Protein A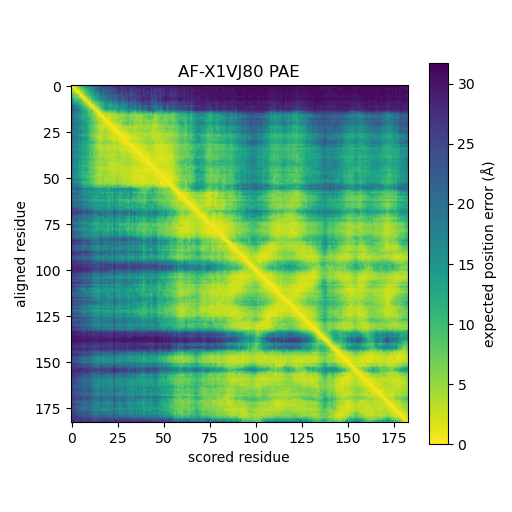F-X1VJ80-F1 (afdb_monomer)

Structure (mmCIF, N/CA/C/O backbone):
data_AF-X1VJ80-F1
#
_entry.id   AF-X1VJ80-F1
#
loop_
_atom_site.group_PDB
_atom_site.id
_atom_site.type_symbol
_atom_site.label_atom_id
_atom_site.label_alt_id
_atom_site.label_comp_id
_atom_site.label_asym_id
_atom_site.label_entity_id
_atom_site.label_seq_id
_atom_site.pdbx_PDB_ins_code
_atom_site.Cartn_x
_atom_site.Cartn_y
_atom_site.Cartn_z
_atom_site.occupancy
_atom_site.B_iso_or_equiv
_atom_site.auth_seq_id
_atom_site.auth_comp_id
_atom_site.auth_asym_id
_atom_site.auth_atom_id
_atom_site.pdbx_PDB_model_num
ATOM 1 N N . TYR A 1 1 ? 56.961 -4.207 -60.878 1.00 45.81 1 TYR A N 1
ATOM 2 C CA . TYR A 1 1 ? 56.890 -4.778 -59.519 1.00 45.81 1 TYR A CA 1
ATOM 3 C C . TYR A 1 1 ? 56.220 -3.745 -58.625 1.00 45.81 1 TYR A C 1
ATOM 5 O O . TYR A 1 1 ? 56.744 -2.657 -58.464 1.00 45.81 1 TYR A O 1
ATOM 13 N N . ALA A 1 2 ? 55.021 -4.015 -58.121 1.00 49.19 2 ALA A N 1
ATOM 14 C CA . ALA A 1 2 ? 54.367 -3.129 -57.158 1.00 49.19 2 ALA A CA 1
ATOM 15 C C . ALA A 1 2 ? 53.496 -3.990 -56.242 1.00 49.19 2 ALA A C 1
ATOM 17 O O . ALA A 1 2 ? 52.303 -4.142 -56.468 1.00 49.19 2 ALA A O 1
ATOM 18 N N . TRP A 1 3 ? 54.127 -4.626 -55.254 1.00 48.81 3 TRP A N 1
ATOM 19 C CA . TRP A 1 3 ? 53.466 -5.503 -54.280 1.00 48.81 3 TRP A CA 1
ATOM 20 C C . TRP A 1 3 ? 53.555 -4.970 -52.840 1.00 48.81 3 TRP A C 1
ATOM 22 O O . TRP A 1 3 ? 53.405 -5.724 -51.890 1.00 48.81 3 TRP A O 1
ATOM 32 N N . PHE A 1 4 ? 53.720 -3.657 -52.654 1.00 54.34 4 PHE A N 1
ATOM 33 C CA . PHE A 1 4 ? 53.767 -3.031 -51.321 1.00 54.34 4 PHE A CA 1
ATOM 34 C C . PHE A 1 4 ? 52.581 -2.104 -51.041 1.00 54.34 4 PHE A C 1
ATOM 36 O O . PHE A 1 4 ? 52.718 -1.135 -50.297 1.00 54.34 4 PHE A O 1
ATOM 43 N N . LEU A 1 5 ? 51.406 -2.366 -51.624 1.00 52.31 5 LEU A N 1
ATOM 44 C CA . LEU A 1 5 ? 50.185 -1.731 -51.128 1.00 52.31 5 LEU A CA 1
ATOM 45 C C . LEU A 1 5 ? 49.897 -2.312 -49.746 1.00 52.31 5 LEU A C 1
ATOM 47 O O . LEU A 1 5 ? 49.326 -3.388 -49.595 1.00 52.31 5 LEU A O 1
ATOM 51 N N . SER A 1 6 ? 50.427 -1.583 -48.767 1.00 47.88 6 SER A N 1
ATOM 52 C CA . SER A 1 6 ? 50.358 -1.786 -47.336 1.00 47.88 6 SER A CA 1
ATOM 53 C C . SER A 1 6 ? 49.052 -2.447 -46.922 1.00 47.88 6 SER A C 1
ATOM 55 O O . SER A 1 6 ? 47.964 -1.889 -47.077 1.00 47.88 6 SER A O 1
ATOM 57 N N . GLN A 1 7 ? 49.180 -3.619 -46.311 1.00 52.22 7 GLN A N 1
ATOM 58 C CA . GLN A 1 7 ? 48.085 -4.294 -45.622 1.00 52.22 7 GLN A CA 1
ATOM 59 C C . GLN A 1 7 ? 47.563 -3.467 -44.424 1.00 52.22 7 GLN A C 1
ATOM 61 O O . GLN A 1 7 ? 46.595 -3.864 -43.789 1.00 52.22 7 GLN A O 1
ATOM 66 N N . ALA A 1 8 ? 48.160 -2.299 -44.138 1.00 55.16 8 ALA A N 1
ATOM 67 C CA . ALA A 1 8 ? 47.673 -1.325 -43.166 1.00 55.16 8 ALA A CA 1
ATOM 68 C C . ALA A 1 8 ? 46.718 -0.261 -43.753 1.00 55.16 8 ALA A C 1
ATOM 70 O O . ALA A 1 8 ? 46.204 0.555 -42.996 1.00 55.16 8 ALA A O 1
ATOM 71 N N . LEU A 1 9 ? 46.471 -0.232 -45.074 1.00 52.53 9 LEU A N 1
ATOM 72 C CA . LEU A 1 9 ? 45.601 0.776 -45.717 1.00 52.53 9 LEU A CA 1
ATOM 73 C C . LEU A 1 9 ? 44.164 0.305 -45.984 1.00 52.53 9 LEU A C 1
ATOM 75 O O . LEU A 1 9 ? 43.322 1.109 -46.378 1.00 52.53 9 LEU A O 1
ATOM 79 N N . ARG A 1 10 ? 43.855 -0.978 -45.772 1.00 60.72 10 ARG A N 1
ATOM 80 C CA . ARG A 1 10 ? 42.478 -1.488 -45.809 1.00 60.72 10 ARG A CA 1
ATOM 81 C C . ARG A 1 10 ? 42.157 -2.014 -44.412 1.00 60.72 10 ARG A C 1
ATOM 83 O O . ARG A 1 10 ? 42.903 -2.876 -43.950 1.00 60.72 10 ARG A O 1
ATOM 90 N N . PRO A 1 11 ? 41.112 -1.514 -43.724 1.00 58.25 11 PRO A N 1
ATOM 91 C CA . PRO A 1 11 ? 40.677 -2.097 -42.458 1.00 58.25 11 PRO A CA 1
ATOM 92 C C . PRO A 1 11 ? 40.497 -3.596 -42.677 1.00 58.25 11 PRO A C 1
ATOM 94 O O . PRO A 1 11 ? 39.774 -3.969 -43.596 1.00 58.25 11 PRO A O 1
ATOM 97 N N . ASN A 1 12 ? 41.195 -4.443 -41.918 1.00 59.81 12 ASN A N 1
ATOM 98 C CA . ASN A 1 12 ? 41.063 -5.889 -42.058 1.00 59.81 12 ASN A CA 1
ATOM 99 C C . ASN A 1 12 ? 39.614 -6.265 -41.696 1.00 59.81 12 ASN A C 1
ATOM 101 O O . ASN A 1 12 ? 39.270 -6.219 -40.512 1.00 59.81 12 ASN A O 1
ATOM 105 N N . PRO A 1 13 ? 38.747 -6.588 -42.673 1.00 58.62 13 PRO A N 1
ATOM 106 C CA . PRO A 1 13 ? 37.299 -6.576 -42.467 1.00 58.62 13 PRO A CA 1
ATOM 107 C C . PRO A 1 13 ? 36.800 -7.737 -41.592 1.00 58.62 13 PRO A C 1
ATOM 109 O O . PRO A 1 13 ? 35.612 -7.815 -41.308 1.00 58.62 13 PRO A O 1
ATOM 112 N N . GLY A 1 14 ? 37.689 -8.646 -41.175 1.00 59.97 14 GLY A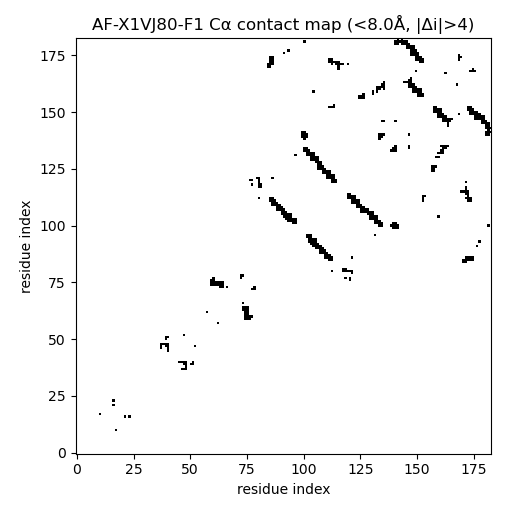 N 1
ATOM 113 C CA . GLY A 1 14 ? 37.335 -9.885 -40.484 1.00 59.97 14 GLY A CA 1
ATOM 114 C C . GLY A 1 14 ? 37.706 -9.981 -39.003 1.00 59.97 14 GLY A C 1
ATOM 115 O O . GLY A 1 14 ? 37.504 -11.051 -38.443 1.00 59.97 14 GLY A O 1
ATOM 116 N N . ILE A 1 15 ? 38.274 -8.945 -38.365 1.00 67.88 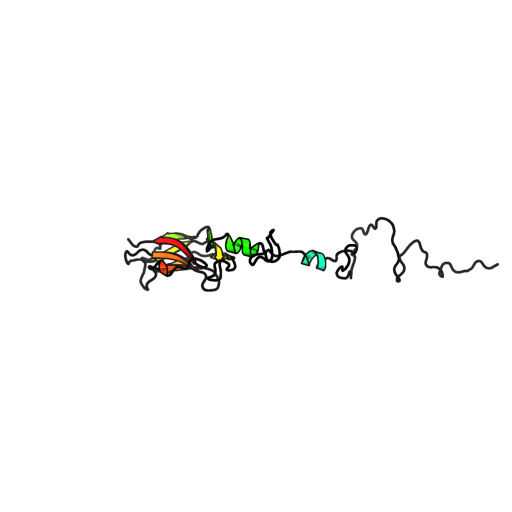15 ILE A N 1
ATOM 117 C CA . ILE A 1 15 ? 38.716 -9.060 -36.952 1.00 67.88 15 ILE A CA 1
ATOM 118 C C . ILE A 1 15 ? 37.992 -8.090 -36.006 1.00 67.88 15 ILE A C 1
ATOM 120 O O . ILE A 1 15 ? 37.756 -8.437 -34.851 1.00 67.88 15 ILE A O 1
ATOM 124 N N . TYR A 1 16 ? 37.584 -6.905 -36.467 1.00 74.19 16 TYR A N 1
ATOM 125 C CA . TYR A 1 16 ? 36.951 -5.899 -35.608 1.00 74.19 16 TYR A CA 1
ATOM 126 C C . TYR A 1 16 ? 35.877 -5.113 -36.361 1.00 74.19 16 TYR A C 1
ATOM 128 O O . TYR A 1 16 ? 35.960 -4.942 -37.578 1.00 74.19 16 TYR A O 1
ATOM 136 N N . LEU A 1 17 ? 34.894 -4.589 -35.627 1.00 79.38 17 LEU A N 1
ATOM 137 C CA . LEU A 1 17 ? 33.906 -3.658 -36.164 1.00 79.38 17 LEU A CA 1
ATOM 138 C C . LEU A 1 17 ? 34.539 -2.259 -36.330 1.00 79.38 17 LEU A C 1
ATOM 140 O O . LEU A 1 17 ? 35.172 -1.781 -35.383 1.00 79.38 17 LEU A O 1
ATOM 144 N N . PRO A 1 18 ? 34.393 -1.579 -37.485 1.00 81.75 18 PRO A N 1
ATOM 145 C CA . PRO A 1 18 ? 34.862 -0.203 -37.646 1.00 81.75 18 PRO A CA 1
ATOM 146 C C . PRO A 1 18 ? 34.206 0.759 -36.643 1.00 81.75 18 PRO A C 1
ATOM 148 O O . PRO A 1 18 ? 33.056 0.570 -36.255 1.00 81.75 18 PRO A O 1
ATOM 151 N N . LEU A 1 19 ? 34.893 1.854 -36.285 1.00 82.69 19 LEU A N 1
ATOM 152 C CA . LEU A 1 19 ? 34.331 2.908 -35.415 1.00 82.69 19 LEU A CA 1
ATOM 153 C C . LEU A 1 19 ? 33.096 3.597 -36.017 1.00 82.69 19 LEU A C 1
ATOM 155 O O . LEU A 1 19 ? 32.273 4.125 -35.281 1.00 82.69 19 LEU A O 1
ATOM 159 N N . GLN A 1 20 ? 32.966 3.578 -37.346 1.00 85.25 20 GLN A N 1
ATOM 160 C CA . GLN A 1 20 ? 31.785 4.068 -38.067 1.00 85.25 20 GLN A CA 1
ATOM 161 C C . GLN A 1 20 ? 30.583 3.108 -37.959 1.00 85.25 20 GLN A C 1
ATOM 163 O O . GLN A 1 20 ? 29.537 3.361 -38.548 1.00 85.25 20 GLN A O 1
ATOM 168 N N . GLY A 1 21 ? 30.727 2.003 -37.222 1.00 82.31 21 GLY A N 1
ATOM 169 C CA . GLY A 1 21 ? 29.735 0.943 -37.133 1.00 82.31 21 GLY A CA 1
ATOM 170 C C . GLY A 1 21 ? 29.800 -0.036 -38.307 1.00 82.31 21 GLY A C 1
ATOM 171 O O . GLY A 1 21 ? 30.682 0.018 -39.166 1.00 82.31 21 GLY A O 1
ATOM 172 N N . GLY A 1 22 ? 28.861 -0.978 -38.304 1.00 83.06 22 GLY A N 1
ATOM 173 C CA . GLY A 1 22 ? 28.708 -2.022 -39.313 1.00 83.06 22 GLY A CA 1
ATOM 174 C C . GLY A 1 22 ? 27.761 -3.119 -38.823 1.00 83.06 22 GLY A C 1
ATOM 175 O O . GLY A 1 22 ? 27.306 -3.096 -37.680 1.00 83.06 22 GLY A O 1
ATOM 176 N N . THR A 1 23 ? 27.471 -4.096 -39.678 1.00 85.25 23 THR A N 1
ATOM 177 C CA . THR A 1 23 ? 26.612 -5.232 -39.325 1.00 85.25 23 THR A CA 1
ATOM 178 C C . THR A 1 23 ? 27.459 -6.386 -38.799 1.00 85.25 23 THR A C 1
ATOM 180 O O . THR A 1 23 ? 28.314 -6.905 -39.514 1.00 85.25 23 THR A O 1
ATOM 183 N N . MET A 1 24 ? 27.199 -6.821 -37.568 1.00 86.31 24 MET A N 1
ATOM 184 C CA . MET A 1 24 ? 27.705 -8.099 -37.064 1.00 86.31 24 MET A CA 1
ATOM 185 C C . MET A 1 24 ? 26.725 -9.211 -37.452 1.00 86.31 24 MET A C 1
ATOM 187 O O . MET A 1 24 ? 25.517 -9.044 -37.304 1.00 86.31 24 MET A O 1
ATOM 191 N N . GLN A 1 25 ? 27.232 -10.331 -37.968 1.00 84.62 25 GLN A N 1
ATOM 192 C CA . GLN A 1 25 ? 26.426 -11.515 -38.279 1.00 84.62 25 GLN A CA 1
ATOM 193 C C . GLN A 1 25 ? 26.726 -12.645 -37.289 1.00 84.62 25 GLN A C 1
ATOM 195 O O . GLN A 1 25 ? 27.857 -12.785 -36.824 1.00 84.62 25 GLN A O 1
ATOM 200 N N . GLY A 1 26 ? 25.720 -13.476 -37.010 1.00 87.94 26 GLY A N 1
ATOM 201 C CA . GLY A 1 26 ? 25.823 -14.595 -36.073 1.00 87.94 26 GLY A CA 1
ATOM 202 C C . GLY A 1 26 ? 25.708 -14.185 -34.602 1.00 87.94 26 GLY A C 1
ATOM 203 O O . GLY A 1 26 ? 25.423 -13.037 -34.265 1.00 87.94 26 GLY A O 1
ATOM 204 N N . ASN A 1 27 ? 25.903 -15.160 -33.715 1.00 90.19 27 ASN A N 1
ATOM 205 C CA . ASN A 1 27 ? 25.790 -14.957 -32.273 1.00 90.19 27 ASN A CA 1
ATOM 206 C C . ASN A 1 27 ? 27.046 -14.277 -31.715 1.00 90.19 27 ASN A C 1
ATOM 208 O O . ASN A 1 27 ? 28.166 -14.679 -32.027 1.00 90.19 27 ASN A O 1
ATOM 212 N N . ILE A 1 28 ? 26.860 -13.309 -30.818 1.00 89.88 28 ILE A N 1
ATOM 213 C CA . ILE A 1 28 ? 27.956 -12.627 -30.121 1.00 89.88 28 ILE A CA 1
ATOM 214 C C . ILE A 1 28 ? 28.048 -13.170 -28.694 1.00 89.88 28 ILE A C 1
ATOM 216 O O . ILE A 1 28 ? 27.168 -12.932 -27.870 1.00 89.88 28 ILE A O 1
ATOM 220 N N . TYR A 1 29 ? 29.128 -13.888 -28.384 1.00 91.44 29 TYR A N 1
ATOM 221 C CA . TYR A 1 29 ? 29.405 -14.371 -27.030 1.00 91.44 29 TYR A CA 1
ATOM 222 C C . TYR A 1 29 ? 30.349 -13.407 -26.295 1.00 91.44 29 TYR A C 1
ATOM 224 O O . TYR A 1 29 ? 31.543 -13.365 -26.573 1.00 91.44 29 TYR A O 1
ATOM 232 N N . MET A 1 30 ? 29.820 -12.641 -25.334 1.00 90.31 30 MET A N 1
ATOM 233 C CA . MET A 1 30 ? 30.570 -11.618 -24.576 1.00 90.31 30 MET A CA 1
ATOM 234 C C . MET A 1 30 ? 31.271 -12.156 -23.316 1.00 90.31 30 MET A C 1
ATOM 236 O O . MET A 1 30 ? 31.860 -11.383 -22.558 1.00 90.31 30 MET A O 1
ATOM 240 N N . ALA A 1 31 ? 31.183 -13.461 -23.043 1.00 94.31 31 ALA A N 1
ATOM 241 C CA . ALA A 1 31 ? 31.577 -14.050 -21.763 1.00 94.31 31 ALA A CA 1
ATOM 242 C C . ALA A 1 31 ? 30.984 -13.261 -20.571 1.00 94.31 31 ALA A C 1
ATOM 244 O O . ALA A 1 31 ? 29.770 -13.238 -20.401 1.00 94.31 31 ALA A O 1
ATOM 245 N N . LYS A 1 32 ? 31.816 -12.604 -19.752 1.00 93.81 32 LYS A N 1
ATOM 246 C CA . LYS A 1 32 ? 31.388 -11.759 -18.615 1.00 93.81 32 LYS A CA 1
ATOM 247 C C . LYS A 1 32 ? 31.709 -10.271 -18.816 1.00 93.81 32 LYS A C 1
ATOM 249 O O . LYS A 1 32 ? 31.779 -9.516 -17.847 1.00 93.81 32 LYS A O 1
ATOM 254 N N . HIS A 1 33 ? 31.948 -9.846 -20.055 1.00 94.75 33 HIS A N 1
ATOM 255 C CA . HIS A 1 33 ? 32.235 -8.449 -20.368 1.00 94.75 33 HIS A CA 1
ATOM 256 C C . HIS A 1 33 ? 30.959 -7.600 -20.408 1.00 94.75 33 HIS A C 1
ATOM 258 O O . HIS A 1 33 ? 29.867 -8.089 -20.690 1.00 94.75 33 HIS A O 1
ATOM 264 N N . ARG A 1 34 ? 31.105 -6.309 -20.091 1.00 93.50 34 ARG A N 1
ATOM 265 C CA . ARG A 1 34 ? 29.996 -5.353 -19.980 1.00 93.50 34 ARG A CA 1
ATOM 266 C C . ARG A 1 34 ? 29.789 -4.603 -21.293 1.00 93.50 34 ARG A C 1
ATOM 268 O O . ARG A 1 34 ? 30.762 -4.167 -21.900 1.00 93.50 34 ARG A O 1
ATOM 275 N N . LEU A 1 35 ? 28.529 -4.365 -21.648 1.00 91.44 35 LEU A N 1
ATOM 276 C CA . LEU A 1 35 ? 28.136 -3.350 -22.625 1.00 91.44 35 LEU A CA 1
ATOM 277 C C . LEU A 1 35 ? 27.780 -2.063 -21.865 1.00 91.44 35 LEU A C 1
ATOM 279 O O . LEU A 1 35 ? 27.010 -2.107 -20.906 1.00 91.44 35 LEU A O 1
ATOM 283 N N . LEU A 1 36 ? 28.386 -0.936 -22.237 1.00 92.94 36 LEU A N 1
ATOM 284 C CA . LEU A 1 36 ? 28.239 0.348 -21.541 1.00 92.94 36 LEU A CA 1
ATOM 285 C C . LEU A 1 36 ? 27.681 1.414 -22.487 1.00 92.94 36 LEU A C 1
ATOM 287 O O . LEU A 1 36 ? 27.868 1.315 -23.694 1.00 92.94 36 LEU A O 1
ATOM 291 N N . HIS A 1 37 ? 27.060 2.449 -21.913 1.00 91.94 37 HIS A N 1
ATOM 292 C CA . HIS A 1 37 ? 26.557 3.634 -22.629 1.00 91.94 37 HIS A CA 1
ATOM 293 C C . HIS A 1 37 ? 25.482 3.349 -23.689 1.00 91.94 37 HIS A C 1
ATOM 295 O O . HIS A 1 37 ? 25.385 4.057 -24.687 1.00 91.94 37 HIS A O 1
ATOM 301 N N . LEU A 1 38 ? 24.657 2.328 -23.464 1.00 93.56 38 LEU A N 1
ATOM 302 C CA . LEU A 1 38 ? 23.469 2.099 -24.277 1.00 93.56 38 LEU A CA 1
ATOM 303 C C . LEU A 1 38 ? 22.404 3.163 -23.937 1.00 93.56 38 LEU A C 1
ATOM 305 O O . LEU A 1 38 ? 22.094 3.313 -22.748 1.00 93.56 38 LEU A O 1
ATOM 309 N N . PRO A 1 39 ? 21.862 3.907 -24.919 1.00 94.25 39 PRO A N 1
ATOM 310 C CA . PRO A 1 39 ? 20.760 4.836 -24.679 1.00 94.25 39 PRO A CA 1
ATOM 311 C C . PRO A 1 39 ? 19.479 4.101 -24.247 1.00 94.25 39 PRO A C 1
ATOM 313 O O . PRO A 1 39 ? 19.420 2.869 -24.209 1.00 94.25 39 PRO A O 1
ATOM 316 N N . LEU A 1 40 ? 18.444 4.860 -23.872 1.00 93.69 40 LEU A N 1
ATOM 317 C CA . LEU A 1 40 ? 17.109 4.287 -23.693 1.00 93.69 40 LEU A CA 1
ATOM 318 C C . LEU A 1 40 ? 16.587 3.821 -25.061 1.00 93.69 40 LEU A C 1
ATOM 320 O O . LEU A 1 40 ? 16.681 4.603 -26.009 1.00 93.69 40 LEU A O 1
ATOM 324 N N . PRO A 1 41 ? 16.065 2.587 -25.170 1.00 95.00 41 PRO A N 1
ATOM 325 C CA . PRO A 1 41 ? 15.549 2.083 -26.431 1.00 95.00 41 PRO A CA 1
ATOM 326 C C . PRO A 1 41 ? 14.321 2.893 -26.868 1.00 95.00 41 PRO A C 1
ATOM 328 O O . PRO A 1 41 ? 13.449 3.215 -26.058 1.00 95.00 41 PRO A O 1
ATOM 331 N N . THR A 1 42 ? 14.271 3.219 -28.153 1.00 94.31 42 THR A N 1
ATOM 332 C CA . THR A 1 42 ? 13.167 3.903 -28.841 1.00 94.31 42 THR A CA 1
ATOM 333 C C . THR A 1 42 ? 12.493 3.015 -29.885 1.00 94.31 42 THR A C 1
ATOM 335 O O . THR A 1 42 ? 11.338 3.259 -30.226 1.00 94.31 42 THR A O 1
ATOM 338 N N . ASP A 1 43 ? 13.181 1.966 -30.342 1.00 94.94 43 ASP A N 1
ATOM 339 C CA . ASP A 1 43 ? 12.659 0.953 -31.260 1.00 94.94 43 ASP A CA 1
ATOM 340 C C . ASP A 1 43 ? 12.589 -0.428 -30.583 1.00 94.94 43 ASP A C 1
ATOM 342 O O . ASP A 1 43 ? 13.370 -0.752 -29.687 1.00 94.94 43 ASP A O 1
ATOM 346 N N . ILE A 1 44 ? 11.645 -1.263 -31.021 1.00 93.38 44 ILE A N 1
ATOM 347 C CA . ILE A 1 44 ? 11.409 -2.603 -30.462 1.00 93.38 44 ILE A CA 1
ATOM 348 C C . ILE A 1 44 ? 12.556 -3.592 -30.723 1.00 93.38 44 ILE A C 1
ATOM 350 O O . ILE A 1 44 ? 12.626 -4.629 -30.065 1.00 93.38 44 ILE A O 1
ATOM 354 N N . GLN A 1 45 ? 13.426 -3.312 -31.695 1.00 94.81 45 GLN A N 1
ATOM 355 C CA . GLN A 1 45 ? 14.579 -4.144 -32.046 1.00 94.81 45 GLN A CA 1
ATOM 356 C C . GLN A 1 45 ? 15.872 -3.690 -31.354 1.00 94.81 45 GLN A C 1
ATOM 358 O O . GLN A 1 45 ? 16.908 -4.346 -31.497 1.00 94.81 45 GLN A O 1
ATOM 363 N N . GLU A 1 46 ? 15.841 -2.586 -30.605 1.00 94.44 46 GLU A N 1
ATOM 364 C CA . GLU A 1 46 ? 16.995 -2.109 -29.849 1.00 94.44 46 GLU A CA 1
ATOM 365 C C . GLU A 1 46 ? 17.220 -2.932 -28.577 1.00 94.44 46 GLU A C 1
ATOM 367 O O . GLU A 1 46 ? 16.304 -3.474 -27.956 1.00 94.44 46 GLU A O 1
ATOM 372 N N . ALA A 1 47 ? 18.479 -3.019 -28.151 1.00 92.94 47 ALA A N 1
ATOM 373 C CA . ALA A 1 47 ? 18.803 -3.632 -26.873 1.00 92.94 47 ALA A CA 1
ATOM 374 C C . ALA A 1 47 ? 18.276 -2.761 -25.715 1.00 92.94 47 ALA A C 1
ATOM 376 O O . ALA A 1 47 ? 18.447 -1.542 -25.704 1.00 92.94 47 ALA A O 1
ATOM 377 N N . ALA A 1 48 ? 17.680 -3.390 -24.701 1.00 94.19 48 ALA A N 1
ATOM 378 C CA . ALA A 1 48 ? 17.217 -2.684 -23.511 1.00 94.19 48 ALA A CA 1
ATOM 379 C C . ALA A 1 48 ? 18.382 -2.365 -22.562 1.00 94.19 48 ALA A C 1
ATOM 381 O O . ALA A 1 48 ? 19.137 -3.251 -22.149 1.00 94.19 48 ALA A O 1
ATOM 382 N N . SER A 1 49 ? 18.516 -1.097 -22.166 1.00 94.19 49 SER A N 1
ATOM 383 C CA . SER A 1 49 ? 19.420 -0.713 -21.078 1.00 94.19 49 SER A CA 1
ATOM 384 C C . SER A 1 49 ? 18.838 -1.132 -19.723 1.00 94.19 49 SER A C 1
ATOM 386 O O . SER A 1 49 ? 17.624 -1.257 -19.559 1.00 94.19 49 SER A O 1
ATOM 388 N N . LYS A 1 50 ? 19.694 -1.326 -18.708 1.00 91.56 50 LYS A N 1
ATOM 389 C CA . LYS A 1 50 ? 19.223 -1.703 -17.362 1.00 91.56 50 LYS A CA 1
ATOM 390 C C . LYS A 1 50 ? 18.254 -0.664 -16.788 1.00 91.56 50 LYS A C 1
ATOM 392 O O . LYS A 1 50 ? 17.260 -1.038 -16.187 1.00 91.56 50 LYS A O 1
ATOM 397 N N . ALA A 1 51 ? 18.524 0.622 -17.019 1.00 91.56 51 ALA A N 1
ATOM 398 C CA . ALA A 1 51 ? 17.653 1.705 -16.569 1.00 91.56 51 ALA A CA 1
ATOM 399 C C . ALA A 1 51 ? 16.240 1.593 -17.166 1.00 91.56 51 ALA A C 1
ATOM 401 O O . ALA A 1 51 ? 15.267 1.783 -16.445 1.00 91.56 51 ALA A O 1
ATOM 402 N N . TYR A 1 52 ? 16.128 1.232 -18.450 1.00 92.12 52 TYR A N 1
ATOM 403 C CA . TYR A 1 52 ? 14.837 0.992 -19.096 1.00 92.12 52 TYR A CA 1
ATOM 404 C C . TYR A 1 52 ? 14.100 -0.207 -18.482 1.00 92.12 52 TYR A C 1
ATOM 406 O O . TYR A 1 52 ? 12.924 -0.104 -18.150 1.00 92.12 52 TYR A O 1
ATOM 414 N N . ALA A 1 53 ? 14.797 -1.329 -18.276 1.00 90.69 53 ALA A N 1
ATOM 415 C CA . ALA A 1 53 ? 14.195 -2.531 -17.699 1.00 90.69 53 ALA A CA 1
ATOM 416 C C . ALA A 1 53 ? 13.799 -2.361 -16.219 1.00 90.69 53 ALA A C 1
ATOM 418 O O . ALA A 1 53 ? 12.757 -2.855 -15.802 1.00 90.69 53 ALA A O 1
ATOM 419 N N . ASP A 1 54 ? 14.600 -1.650 -15.422 1.00 89.69 54 ASP A N 1
ATOM 420 C CA . ASP A 1 54 ? 14.295 -1.382 -14.010 1.00 89.69 54 ASP A CA 1
ATOM 421 C C . ASP A 1 54 ? 13.097 -0.433 -13.853 1.00 89.69 54 ASP A C 1
ATOM 423 O O . ASP A 1 54 ? 12.318 -0.568 -12.911 1.00 89.69 54 ASP A O 1
ATOM 427 N N . ALA A 1 55 ? 12.927 0.510 -14.785 1.00 85.31 55 ALA A N 1
ATOM 428 C CA . ALA A 1 55 ? 11.769 1.400 -14.817 1.00 85.31 55 ALA A CA 1
ATOM 429 C C . ALA A 1 55 ? 10.451 0.661 -15.123 1.00 85.31 55 ALA A C 1
ATOM 431 O O . ALA A 1 55 ? 9.381 1.229 -14.934 1.00 85.31 55 ALA A O 1
ATOM 432 N N . LEU A 1 56 ? 10.516 -0.604 -15.555 1.00 81.56 56 LEU A N 1
ATOM 433 C CA . LEU A 1 56 ? 9.351 -1.437 -15.854 1.00 81.56 56 LEU A CA 1
ATOM 434 C C . LEU A 1 56 ? 8.683 -2.050 -14.608 1.00 81.56 56 LEU A C 1
ATOM 436 O O . LEU A 1 56 ? 7.737 -2.825 -14.745 1.00 81.56 56 LEU A O 1
ATOM 440 N N . ILE A 1 57 ? 9.151 -1.743 -13.392 1.00 81.00 57 ILE A N 1
ATOM 441 C CA . ILE A 1 57 ? 8.423 -2.088 -12.163 1.00 81.00 57 ILE A CA 1
ATOM 442 C C . ILE A 1 57 ? 7.168 -1.213 -12.100 1.00 81.00 57 ILE A C 1
ATOM 444 O O . ILE A 1 57 ? 7.227 -0.054 -11.696 1.00 81.00 57 ILE A O 1
ATOM 448 N N . LEU A 1 58 ? 6.031 -1.782 -12.499 1.00 81.50 58 LEU A N 1
ATOM 449 C CA . LEU A 1 58 ? 4.753 -1.080 -12.502 1.00 81.50 58 LEU A CA 1
ATOM 450 C C . LEU A 1 58 ? 4.119 -1.116 -11.096 1.00 81.50 58 LEU A C 1
ATOM 452 O O . LEU A 1 58 ? 3.802 -2.205 -10.605 1.00 81.50 58 LEU A O 1
ATOM 456 N N . PRO A 1 59 ? 3.923 0.028 -10.409 1.00 81.88 59 PRO A N 1
ATOM 457 C CA . PRO A 1 59 ? 3.064 0.101 -9.232 1.00 81.88 59 PRO A CA 1
ATOM 458 C C . PRO A 1 59 ? 1.628 -0.311 -9.574 1.00 81.88 59 PRO A C 1
ATOM 460 O O . PRO A 1 59 ? 1.193 -0.218 -10.719 1.00 81.88 59 PRO A O 1
ATOM 463 N N . ALA A 1 60 ? 0.852 -0.700 -8.558 1.00 81.06 60 ALA A N 1
ATOM 464 C CA . ALA A 1 60 ? -0.559 -1.062 -8.734 1.00 81.06 60 ALA A CA 1
ATOM 465 C C . ALA A 1 60 ? -1.403 0.062 -9.366 1.00 81.06 60 ALA A C 1
ATOM 467 O O . ALA A 1 60 ? -2.390 -0.236 -10.027 1.00 81.06 60 ALA A O 1
ATOM 468 N N . THR A 1 61 ? -0.976 1.322 -9.226 1.00 82.88 61 THR A N 1
ATOM 469 C CA . THR A 1 61 ? -1.593 2.497 -9.868 1.00 82.88 61 THR A CA 1
ATOM 470 C C . THR A 1 61 ? -1.370 2.574 -11.384 1.00 82.88 61 THR A C 1
ATOM 472 O O . THR A 1 61 ? -1.757 3.539 -12.025 1.00 82.88 61 THR A O 1
ATOM 475 N N . GLN A 1 62 ? -0.616 1.633 -11.951 1.00 83.38 62 GLN A N 1
ATOM 476 C CA . GLN A 1 62 ? -0.311 1.536 -13.382 1.00 83.38 62 GLN A CA 1
ATOM 477 C C . GLN A 1 62 ? -0.668 0.158 -13.948 1.00 83.38 62 GLN A C 1
ATOM 479 O O . GLN A 1 62 ? -0.362 -0.139 -15.100 1.00 83.38 62 GLN A O 1
ATOM 484 N N . VAL A 1 63 ? -1.268 -0.711 -13.129 1.00 89.06 63 VAL A N 1
ATOM 485 C CA . VAL A 1 63 ? -1.757 -2.014 -13.571 1.00 89.06 63 VAL A CA 1
ATOM 486 C C . VAL A 1 63 ? -3.262 -1.900 -13.729 1.00 89.06 63 VAL A C 1
ATOM 488 O O . VAL A 1 63 ? -3.987 -1.836 -12.739 1.00 89.06 63 VAL A O 1
ATOM 491 N N . GLU A 1 64 ? -3.714 -1.879 -14.975 1.00 89.50 64 GLU A N 1
ATOM 492 C CA . GLU A 1 64 ? -5.115 -1.658 -15.324 1.00 89.50 64 GLU A CA 1
ATOM 493 C C . GLU A 1 64 ? -5.857 -3.002 -15.483 1.00 89.50 64 GLU A C 1
ATOM 495 O O . GLU A 1 64 ? -5.456 -3.839 -16.303 1.00 89.50 64 GLU A O 1
ATOM 500 N N . PRO A 1 65 ? -6.923 -3.283 -14.706 1.00 87.44 65 PRO A N 1
ATOM 501 C CA . PRO A 1 65 ? -7.862 -4.356 -15.019 1.00 87.44 65 PRO A CA 1
ATOM 502 C C . PRO A 1 65 ? -8.699 -4.035 -16.268 1.00 87.44 65 PRO A C 1
ATOM 504 O O . PRO A 1 65 ? -8.880 -2.886 -16.651 1.00 87.44 65 PRO A O 1
ATOM 507 N N . SER A 1 66 ? -9.290 -5.062 -16.885 1.00 90.12 66 SER A N 1
ATOM 508 C CA . SER A 1 66 ? -10.228 -4.861 -17.998 1.00 90.12 66 SER A CA 1
ATOM 509 C C . SER A 1 66 ? -11.421 -4.003 -17.560 1.00 90.12 66 SER A C 1
ATOM 511 O O . SER A 1 66 ? -12.177 -4.404 -16.674 1.00 90.12 66 SER A O 1
ATOM 513 N N . HIS A 1 67 ? -11.648 -2.881 -18.240 1.00 87.75 67 HIS A N 1
ATOM 514 C CA . HIS A 1 67 ? -12.756 -1.960 -17.984 1.00 87.75 67 HIS A CA 1
ATOM 515 C C . HIS A 1 67 ? -13.565 -1.674 -19.262 1.00 87.75 67 HIS A C 1
ATOM 517 O O . HIS A 1 67 ? -13.127 -1.943 -20.381 1.00 87.75 67 HIS A O 1
ATOM 523 N N . ILE A 1 68 ? -14.787 -1.157 -19.103 1.00 90.94 68 ILE A N 1
ATOM 524 C CA . ILE A 1 68 ? -15.680 -0.814 -20.220 1.00 90.94 68 ILE A CA 1
ATOM 525 C C . ILE A 1 68 ? -15.694 0.707 -20.383 1.00 90.94 68 ILE A C 1
ATOM 527 O O . ILE A 1 68 ? -16.154 1.419 -19.493 1.00 90.94 68 ILE A O 1
ATOM 531 N N . GLY A 1 69 ? -15.232 1.205 -21.533 1.00 89.38 69 GLY A N 1
ATOM 532 C CA . GLY A 1 69 ? -15.170 2.644 -21.811 1.00 89.38 69 GLY A CA 1
ATOM 533 C C . GLY A 1 69 ? -14.173 3.385 -20.912 1.00 89.38 69 GLY A C 1
ATOM 534 O O . GLY A 1 69 ? -13.243 2.779 -20.385 1.00 89.38 69 GLY A O 1
ATOM 535 N N . ALA A 1 70 ? -14.364 4.697 -20.750 1.00 83.38 70 ALA A N 1
ATOM 536 C CA . ALA A 1 70 ? -13.580 5.517 -19.827 1.00 83.38 70 ALA A CA 1
ATOM 537 C C . ALA A 1 70 ? -14.101 5.321 -18.393 1.00 83.38 70 ALA A C 1
ATOM 539 O O . ALA A 1 70 ? -15.065 5.971 -17.982 1.00 83.38 70 ALA A O 1
ATOM 540 N N . ALA A 1 71 ? -13.510 4.375 -17.663 1.00 84.69 71 ALA A N 1
ATOM 541 C CA . ALA A 1 71 ? -13.874 4.093 -16.281 1.00 84.69 71 ALA A CA 1
ATOM 542 C C . ALA A 1 71 ? -13.205 5.092 -15.326 1.00 84.69 71 ALA A C 1
ATOM 544 O O . ALA A 1 71 ? -12.067 5.489 -15.529 1.00 84.69 71 ALA A O 1
ATOM 545 N N . THR A 1 72 ? -13.921 5.501 -14.274 1.00 83.31 72 THR A N 1
ATOM 546 C CA . THR A 1 72 ? -13.366 6.335 -13.188 1.00 83.31 72 THR A CA 1
ATOM 547 C C . THR A 1 72 ? -12.439 5.548 -12.260 1.00 83.31 72 THR A C 1
ATOM 549 O O . THR A 1 72 ? -11.643 6.153 -11.557 1.00 83.31 72 THR A O 1
ATOM 552 N N . PHE A 1 73 ? -12.592 4.222 -12.243 1.00 86.00 73 PHE A N 1
ATOM 553 C CA . PHE A 1 73 ? -11.766 3.275 -11.505 1.00 86.00 73 PHE A CA 1
ATOM 554 C C . PHE A 1 73 ? -11.139 2.349 -12.536 1.00 86.00 73 PHE A C 1
ATOM 556 O O . PHE A 1 73 ? -11.822 1.471 -13.074 1.00 86.00 73 PHE A O 1
ATOM 563 N N . ASP A 1 74 ? -9.889 2.609 -12.875 1.00 89.25 74 ASP A N 1
ATOM 564 C CA . ASP A 1 74 ? -9.217 2.011 -14.026 1.00 89.25 74 ASP A CA 1
ATOM 565 C C . ASP A 1 74 ? -7.947 1.247 -13.653 1.00 89.25 74 ASP A C 1
ATOM 567 O O . ASP A 1 74 ? -7.452 0.490 -14.482 1.00 89.25 74 ASP A O 1
ATOM 571 N N . ASP A 1 75 ? -7.481 1.344 -12.405 1.00 90.06 75 ASP A N 1
ATOM 572 C CA . ASP A 1 75 ? -6.301 0.642 -11.909 1.00 90.06 75 ASP A CA 1
ATOM 573 C C . ASP A 1 75 ? -6.614 -0.383 -10.789 1.00 90.06 75 ASP A C 1
ATOM 575 O O . ASP A 1 75 ? -7.705 -0.455 -10.205 1.00 90.06 75 ASP A O 1
ATOM 579 N N . LEU A 1 76 ? -5.637 -1.246 -10.485 1.00 89.12 76 LEU A N 1
ATOM 580 C CA . LEU A 1 76 ? -5.751 -2.214 -9.390 1.00 89.12 76 LEU A CA 1
ATOM 581 C C . LEU A 1 76 ? -5.838 -1.540 -8.015 1.00 89.12 76 LEU A C 1
ATOM 583 O O . LEU A 1 76 ? -6.388 -2.133 -7.081 1.00 89.12 76 LEU A O 1
ATOM 587 N N . GLN A 1 77 ? -5.290 -0.334 -7.859 1.00 89.56 77 GLN A N 1
ATOM 588 C CA . GLN A 1 77 ? -5.337 0.392 -6.595 1.00 89.56 77 GLN A CA 1
ATOM 589 C C . GLN A 1 77 ? -6.775 0.813 -6.262 1.00 89.56 77 GLN A C 1
ATOM 591 O O . GLN A 1 77 ? -7.204 0.655 -5.116 1.00 89.56 77 GLN A O 1
ATOM 596 N N . ASP A 1 78 ? -7.536 1.256 -7.251 1.00 88.75 78 ASP A N 1
ATOM 597 C CA . ASP A 1 78 ? -8.940 1.616 -7.150 1.00 88.75 78 ASP A CA 1
ATOM 598 C C . ASP A 1 78 ? -9.827 0.402 -6.931 1.00 88.75 78 ASP A C 1
ATOM 600 O O . ASP A 1 78 ? -10.720 0.441 -6.079 1.00 88.75 78 ASP A O 1
ATOM 604 N N . LEU A 1 79 ? -9.537 -0.715 -7.604 1.00 88.88 79 LEU A N 1
ATOM 605 C CA . LEU A 1 79 ? -10.224 -1.978 -7.339 1.00 88.88 79 LEU A CA 1
ATOM 606 C C . LEU A 1 79 ? -10.090 -2.383 -5.863 1.00 88.88 79 LEU A C 1
ATOM 608 O O . LEU A 1 79 ? -11.080 -2.747 -5.222 1.00 88.88 79 LEU A O 1
ATOM 612 N N . ILE A 1 80 ? -8.881 -2.294 -5.300 1.00 87.44 80 ILE A N 1
ATOM 613 C CA . ILE A 1 80 ? -8.631 -2.577 -3.879 1.00 87.44 80 ILE A CA 1
ATOM 614 C C . ILE A 1 80 ? -9.375 -1.577 -2.994 1.00 87.44 80 ILE A C 1
ATOM 616 O O . ILE A 1 80 ? -10.048 -1.987 -2.045 1.00 87.44 80 ILE A O 1
ATOM 620 N N . ASN A 1 81 ? -9.283 -0.282 -3.309 1.00 87.81 81 ASN A N 1
ATOM 621 C CA . ASN A 1 81 ? -9.949 0.770 -2.547 1.00 87.81 81 ASN A CA 1
ATOM 622 C C . ASN A 1 81 ? -11.468 0.596 -2.549 1.00 87.81 81 ASN A C 1
ATOM 624 O O . ASN A 1 81 ? -12.096 0.908 -1.547 1.00 87.81 81 ASN A O 1
ATOM 628 N N . ASN A 1 82 ? -12.067 0.082 -3.621 1.00 84.31 82 ASN A N 1
ATOM 629 C CA . ASN A 1 82 ? -13.507 -0.147 -3.702 1.00 84.31 82 ASN A CA 1
ATOM 630 C C . ASN A 1 82 ? -13.947 -1.455 -3.021 1.00 84.31 82 ASN A C 1
ATOM 632 O O . ASN A 1 82 ? -14.983 -1.493 -2.362 1.00 84.31 82 ASN A O 1
ATOM 636 N N . THR A 1 83 ? -13.153 -2.520 -3.160 1.00 83.56 83 THR A N 1
ATOM 637 C CA . THR A 1 83 ? -13.517 -3.862 -2.672 1.00 83.56 83 THR A CA 1
ATOM 638 C C . THR A 1 83 ? -13.302 -4.009 -1.166 1.00 83.56 83 THR A C 1
ATOM 640 O O . THR A 1 83 ? -14.002 -4.775 -0.500 1.00 83.56 83 THR A O 1
ATOM 643 N N . MET A 1 84 ? -12.331 -3.290 -0.601 1.00 78.56 84 MET A N 1
ATOM 644 C CA . MET A 1 84 ? -12.115 -3.283 0.841 1.00 78.56 84 MET A CA 1
ATOM 645 C C . MET A 1 84 ? -13.069 -2.290 1.519 1.00 78.56 84 MET A C 1
ATOM 647 O O . MET A 1 84 ? -13.282 -1.168 1.052 1.00 78.56 84 MET A O 1
ATOM 651 N N . SER A 1 85 ? -13.626 -2.711 2.659 1.00 80.50 85 SER A N 1
ATOM 652 C CA . SER A 1 85 ? -14.351 -1.828 3.585 1.00 80.50 85 SER A CA 1
ATOM 653 C C . SER A 1 85 ? -13.396 -0.770 4.180 1.00 80.50 85 SER A C 1
ATOM 655 O O . SER A 1 85 ? -12.305 -0.548 3.659 1.00 80.50 85 SER A O 1
ATOM 657 N N . ALA A 1 86 ? -13.751 -0.120 5.288 1.00 80.56 86 ALA A N 1
ATOM 658 C CA . ALA A 1 86 ? -12.908 0.892 5.939 1.00 80.56 86 ALA A CA 1
ATOM 659 C C . ALA A 1 86 ? -11.477 0.403 6.252 1.00 80.56 86 ALA A C 1
ATOM 661 O O . ALA A 1 86 ? -10.508 1.163 6.250 1.00 80.56 86 ALA A O 1
ATOM 662 N N . GLY A 1 87 ? -11.347 -0.894 6.536 1.00 84.69 87 GLY A N 1
ATOM 663 C CA . GLY A 1 87 ? -10.085 -1.536 6.847 1.00 84.69 87 GLY A CA 1
ATOM 664 C C . GLY A 1 87 ? -10.256 -2.950 7.389 1.00 84.69 87 GLY A C 1
ATOM 665 O O . GLY A 1 87 ? -11.363 -3.479 7.501 1.00 84.69 87 GLY A O 1
ATOM 666 N N . ARG A 1 88 ? -9.128 -3.566 7.737 1.00 86.06 88 ARG A N 1
ATOM 667 C CA . ARG A 1 88 ? -9.049 -4.850 8.441 1.00 86.06 88 ARG A CA 1
ATOM 668 C C . ARG A 1 88 ? -7.855 -4.824 9.373 1.00 86.06 88 ARG A C 1
ATOM 670 O O . ARG A 1 88 ? -6.804 -4.310 9.001 1.00 86.06 88 ARG A O 1
ATOM 677 N N . THR A 1 89 ? -7.985 -5.487 10.515 1.00 87.88 89 THR A N 1
ATOM 678 C CA . THR A 1 89 ? -6.870 -5.744 11.426 1.00 87.88 89 THR A CA 1
ATOM 679 C C . THR A 1 89 ? -6.651 -7.219 11.702 1.00 87.88 89 THR A C 1
ATOM 681 O O . THR A 1 89 ? -7.558 -8.046 11.611 1.00 87.88 89 THR A O 1
ATOM 684 N N . SER A 1 90 ? -5.406 -7.532 12.042 1.00 88.12 90 SER A N 1
ATOM 685 C CA . SER A 1 90 ? -4.973 -8.746 12.716 1.00 88.12 90 SER A CA 1
ATOM 686 C C . SER A 1 90 ? -4.290 -8.337 14.022 1.00 88.12 90 SER A C 1
ATOM 688 O O . SER A 1 90 ? -3.500 -7.393 14.038 1.00 88.12 90 SER A O 1
ATOM 690 N N . GLY A 1 91 ? -4.594 -9.028 15.120 1.00 87.69 91 GLY A N 1
ATOM 691 C CA . GLY A 1 91 ? -4.231 -8.571 16.465 1.00 87.69 91 GLY A CA 1
ATOM 692 C C . GLY A 1 91 ? -5.251 -7.573 17.017 1.00 87.69 91 GLY A C 1
ATOM 693 O O . GLY A 1 91 ? -6.438 -7.679 16.714 1.00 87.69 91 GLY A O 1
ATOM 694 N N . GLY A 1 92 ? -4.810 -6.628 17.852 1.00 84.94 92 GLY A N 1
ATOM 695 C CA . GLY A 1 92 ? -5.723 -5.664 18.479 1.00 84.94 92 GLY A CA 1
ATOM 696 C C . GLY A 1 92 ? -6.672 -6.275 19.505 1.00 84.94 92 GLY A C 1
ATOM 697 O O . GLY A 1 92 ? -7.784 -5.779 19.675 1.00 84.94 92 GLY A O 1
ATOM 698 N N . LEU A 1 93 ? -6.249 -7.361 20.163 1.00 88.38 93 LEU A N 1
ATOM 699 C CA . LEU A 1 93 ? -7.027 -7.983 21.230 1.00 88.38 93 LEU A CA 1
ATOM 700 C C . LEU A 1 93 ? -7.305 -6.952 22.326 1.00 88.38 93 LEU A C 1
ATOM 702 O O . LEU A 1 93 ? -6.386 -6.265 22.778 1.00 88.38 93 LEU A O 1
ATOM 706 N N . ILE A 1 94 ? -8.573 -6.862 22.724 1.00 88.00 94 ILE A N 1
ATOM 707 C CA . ILE A 1 94 ? -9.021 -5.994 23.807 1.00 88.00 94 ILE A CA 1
ATOM 708 C C . ILE A 1 94 ? -8.931 -6.789 25.107 1.00 88.00 94 ILE A C 1
ATOM 710 O O . ILE A 1 94 ? -9.621 -7.794 25.273 1.00 88.00 94 ILE A O 1
ATOM 714 N N . GLU A 1 95 ? -8.09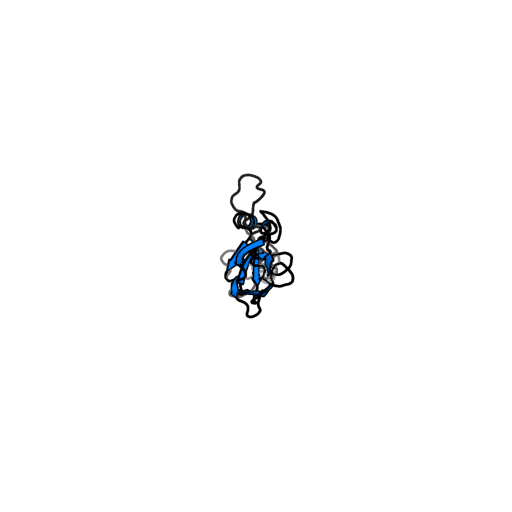2 -6.327 26.025 1.00 87.19 95 GLU A N 1
ATOM 715 C CA . GLU A 1 95 ? -7.872 -6.947 27.329 1.00 87.19 95 GLU A CA 1
ATOM 716 C C . GLU A 1 95 ? -8.106 -5.943 28.461 1.00 87.19 95 GLU A C 1
ATOM 718 O O . GLU A 1 95 ? -8.002 -4.722 28.289 1.00 87.19 95 GLU A O 1
ATOM 723 N N . ALA A 1 96 ? -8.400 -6.461 29.654 1.00 80.31 96 ALA A N 1
ATOM 724 C CA . ALA A 1 96 ? -8.533 -5.633 30.843 1.00 80.31 96 ALA A CA 1
ATOM 725 C C . ALA A 1 96 ? -7.198 -4.949 31.187 1.00 80.31 96 ALA A C 1
ATOM 727 O O . ALA A 1 96 ? -6.122 -5.561 31.158 1.00 80.31 96 ALA A O 1
ATOM 728 N N . SER A 1 97 ? -7.262 -3.668 31.547 1.00 80.38 97 SER A N 1
ATOM 729 C CA . SER A 1 97 ? -6.126 -2.986 32.159 1.00 80.38 97 SER A CA 1
ATOM 730 C C . SER A 1 97 ? -6.099 -3.218 33.668 1.00 80.38 97 SER A C 1
ATOM 732 O O . SER A 1 97 ? -7.123 -3.477 34.292 1.00 80.38 97 SER A O 1
ATOM 734 N N . SER A 1 98 ? -4.916 -3.103 34.272 1.00 75.06 98 SER A N 1
ATOM 735 C CA . SER A 1 98 ? -4.764 -3.131 35.732 1.00 75.06 98 SER A CA 1
ATOM 736 C C . SER A 1 98 ? -5.275 -1.849 36.395 1.00 75.06 98 SER A C 1
ATOM 738 O O . SER A 1 98 ? -5.576 -1.853 37.584 1.00 75.06 98 SER A O 1
ATOM 740 N N . ALA A 1 99 ? -5.366 -0.752 35.638 1.00 74.94 99 ALA A N 1
ATOM 741 C CA . ALA A 1 99 ? -6.004 0.478 36.082 1.00 74.94 99 ALA A CA 1
ATOM 742 C C . ALA A 1 99 ? -7.500 0.419 35.757 1.00 74.94 99 ALA A C 1
ATOM 744 O O . ALA A 1 99 ? -7.864 0.185 34.600 1.00 74.94 99 ALA A O 1
ATOM 745 N N . ALA A 1 100 ? -8.345 0.661 36.765 1.00 71.56 100 ALA A N 1
ATOM 746 C CA . ALA A 1 100 ? -9.786 0.809 36.573 1.00 71.56 100 ALA A CA 1
ATOM 747 C C . ALA A 1 100 ? -10.043 1.790 35.427 1.00 71.56 100 ALA A C 1
ATOM 749 O O . ALA A 1 100 ? -9.340 2.793 35.335 1.00 71.56 100 ALA A O 1
ATOM 750 N N . GLY A 1 101 ? -11.012 1.501 34.555 1.00 72.75 101 GLY A N 1
ATOM 751 C CA . GLY A 1 101 ? -11.382 2.429 33.491 1.00 72.75 101 GLY A CA 1
ATOM 752 C C . GLY A 1 101 ? -10.607 2.415 32.194 1.00 72.75 101 GLY A C 1
ATOM 753 O O . GLY A 1 101 ? -10.940 3.173 31.286 1.00 72.75 101 GLY A O 1
ATOM 754 N N . ASN A 1 102 ? -9.560 1.609 32.122 1.00 80.31 102 ASN A N 1
ATOM 755 C CA . ASN A 1 102 ? -8.719 1.521 30.947 1.00 80.31 102 ASN A CA 1
ATOM 756 C C . ASN A 1 102 ? -8.875 0.144 30.312 1.00 80.31 102 ASN A C 1
ATOM 758 O O . ASN A 1 102 ? -9.012 -0.866 31.006 1.00 80.31 102 ASN A O 1
ATOM 762 N N . VAL A 1 103 ? -8.754 0.094 28.990 1.00 82.81 103 VAL A N 1
ATOM 763 C CA . VAL A 1 103 ? -8.555 -1.160 28.259 1.00 82.81 103 VAL A CA 1
ATOM 764 C C . VAL A 1 103 ? -7.217 -1.153 27.550 1.00 82.81 103 VAL A C 1
ATOM 766 O O . VAL A 1 103 ? -6.703 -0.111 27.139 1.00 82.81 103 VAL A O 1
ATOM 769 N N . LYS A 1 104 ? -6.638 -2.342 27.435 1.00 87.31 104 LYS A N 1
ATOM 770 C CA . LYS A 1 104 ? -5.447 -2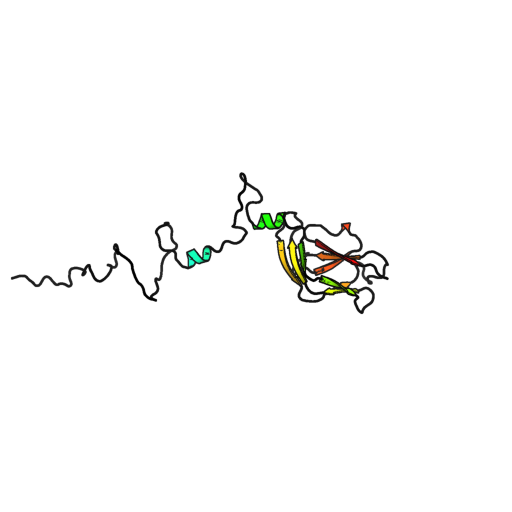.587 26.636 1.00 87.31 104 LYS A CA 1
ATOM 771 C C . LYS A 1 104 ? -5.898 -3.044 25.261 1.00 87.31 104 LYS A C 1
ATOM 773 O O . LYS A 1 104 ? -6.712 -3.955 25.160 1.00 87.31 104 LYS A O 1
ATOM 778 N N . VAL A 1 105 ? -5.355 -2.430 24.222 1.00 88.50 105 VAL A N 1
ATOM 779 C CA . VAL A 1 105 ? -5.451 -2.933 22.853 1.00 88.50 105 VAL A CA 1
ATOM 780 C C . VAL A 1 105 ? -4.064 -3.401 22.461 1.00 88.50 105 VAL A C 1
ATOM 782 O O . VAL A 1 105 ? -3.147 -2.586 22.342 1.00 88.50 105 VAL A O 1
ATOM 785 N N . ASN A 1 106 ? -3.891 -4.712 22.310 1.00 88.81 106 ASN A N 1
ATOM 786 C CA . ASN A 1 106 ? -2.592 -5.294 21.977 1.00 88.81 106 ASN A CA 1
ATOM 787 C C . ASN A 1 106 ? -2.105 -4.841 20.603 1.00 88.81 106 ASN A C 1
ATOM 789 O O . ASN A 1 106 ? -2.882 -4.316 19.806 1.00 88.81 106 ASN A O 1
ATOM 793 N N . LEU A 1 107 ? -0.815 -5.054 20.332 1.00 89.50 107 LEU A N 1
ATOM 794 C CA . LEU A 1 107 ? -0.212 -4.799 19.024 1.00 89.50 107 LEU A CA 1
ATOM 795 C C . LEU A 1 107 ? -1.047 -5.389 17.882 1.00 89.50 107 LEU A C 1
ATOM 797 O O . LEU A 1 107 ? -1.782 -6.373 18.043 1.00 89.50 107 LEU A O 1
ATOM 801 N N . GLY A 1 108 ? -0.897 -4.808 16.705 1.00 88.69 108 GLY A N 1
ATOM 802 C CA . GLY A 1 108 ? -1.562 -5.326 15.531 1.00 88.69 108 GLY A CA 1
ATOM 803 C C . GLY A 1 108 ? -1.117 -4.658 14.252 1.00 88.69 108 GLY A C 1
ATOM 804 O O . GLY A 1 108 ? -0.316 -3.718 14.222 1.00 88.69 108 GLY A O 1
ATOM 805 N N . THR A 1 109 ? -1.611 -5.235 13.173 1.00 90.38 109 THR A N 1
ATOM 806 C CA . THR A 1 109 ? -1.290 -4.848 11.809 1.00 90.38 109 THR A CA 1
ATOM 807 C C . THR A 1 109 ? -2.551 -4.914 10.973 1.00 90.38 109 THR A C 1
ATOM 809 O O . THR A 1 109 ? -3.529 -5.576 11.336 1.00 90.38 109 THR A O 1
ATOM 812 N N . GLY A 1 110 ? -2.569 -4.209 9.853 1.00 89.75 110 GLY A N 1
ATOM 813 C CA . GLY A 1 110 ? -3.768 -4.166 9.043 1.00 89.75 110 GLY A CA 1
ATOM 814 C C . GLY A 1 110 ? -3.676 -3.234 7.860 1.00 89.75 110 GLY A C 1
ATOM 815 O O . GLY A 1 110 ? -2.599 -2.779 7.482 1.00 89.75 110 GLY A O 1
ATOM 816 N N . PHE A 1 111 ? -4.845 -2.941 7.309 1.00 89.44 111 PHE A N 1
ATOM 817 C CA . PHE A 1 111 ? -5.042 -1.965 6.250 1.00 89.44 111 PHE A CA 1
ATOM 818 C C . PHE A 1 111 ? -6.176 -1.023 6.643 1.00 89.44 111 PHE A C 1
ATOM 820 O O . PHE A 1 111 ? -7.132 -1.467 7.280 1.00 89.44 111 PHE A O 1
ATOM 827 N N . ILE A 1 112 ? -6.074 0.253 6.280 1.00 89.12 112 ILE A N 1
ATOM 828 C CA . ILE A 1 112 ? -7.102 1.266 6.551 1.00 89.12 112 ILE A CA 1
ATOM 829 C C . ILE A 1 112 ? -7.119 2.326 5.447 1.00 89.12 112 ILE A C 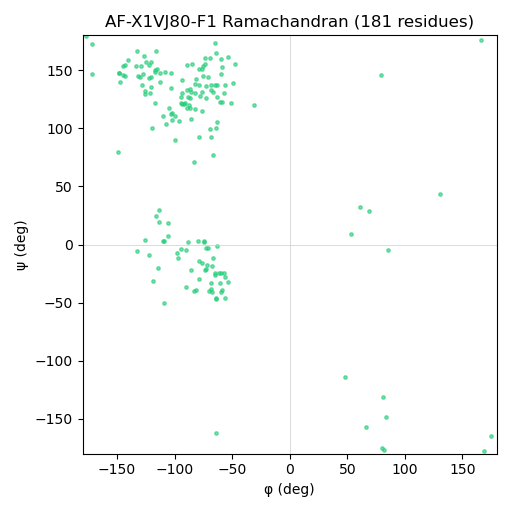1
ATOM 831 O O . ILE A 1 112 ? -6.060 2.624 4.878 1.00 89.12 112 ILE A O 1
ATOM 835 N N . LYS A 1 113 ? -8.286 2.901 5.130 1.00 91.00 113 LYS A N 1
ATOM 836 C CA . LYS A 1 113 ? -8.346 4.060 4.224 1.00 91.00 113 LYS A CA 1
ATOM 837 C C . LYS A 1 113 ? -7.892 5.323 4.939 1.00 91.00 113 LYS A C 1
ATOM 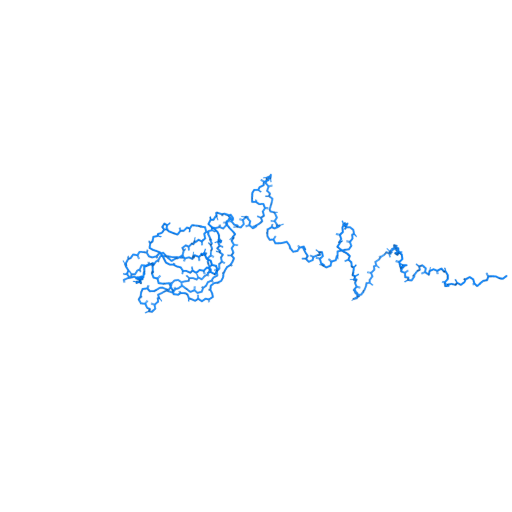839 O O . LYS A 1 113 ? -8.136 5.514 6.128 1.00 91.00 113 LYS A O 1
ATOM 844 N N . ILE A 1 114 ? -7.226 6.203 4.198 1.00 87.50 114 ILE A N 1
ATOM 845 C CA . ILE A 1 114 ? -6.644 7.429 4.763 1.00 87.50 114 ILE A CA 1
ATOM 846 C C . ILE A 1 114 ? -7.518 8.678 4.596 1.00 87.50 114 ILE A C 1
ATOM 848 O O . ILE A 1 114 ? -7.224 9.713 5.194 1.00 87.50 114 ILE A O 1
ATOM 852 N N . THR A 1 115 ? -8.570 8.601 3.782 1.00 86.88 115 THR A N 1
ATOM 853 C CA . THR A 1 115 ? -9.529 9.686 3.534 1.00 86.88 115 THR A CA 1
ATOM 854 C C . THR A 1 115 ? -10.959 9.202 3.707 1.00 86.88 115 THR A C 1
ATOM 856 O O . THR A 1 115 ? -11.245 8.016 3.557 1.00 86.88 115 THR A O 1
ATOM 859 N N . ASP A 1 116 ? -11.852 10.135 4.048 1.00 85.12 116 ASP A N 1
ATOM 860 C CA . ASP A 1 116 ? -13.272 9.851 4.254 1.00 85.12 116 ASP A CA 1
ATOM 861 C C . ASP A 1 116 ? -13.937 9.860 2.885 1.00 85.12 116 ASP A C 1
ATOM 863 O O . ASP A 1 116 ? -14.572 10.820 2.458 1.00 85.12 116 ASP A O 1
ATOM 867 N N . SER A 1 117 ? -13.613 8.824 2.126 1.00 83.12 117 SER A N 1
ATOM 868 C CA . SER A 1 117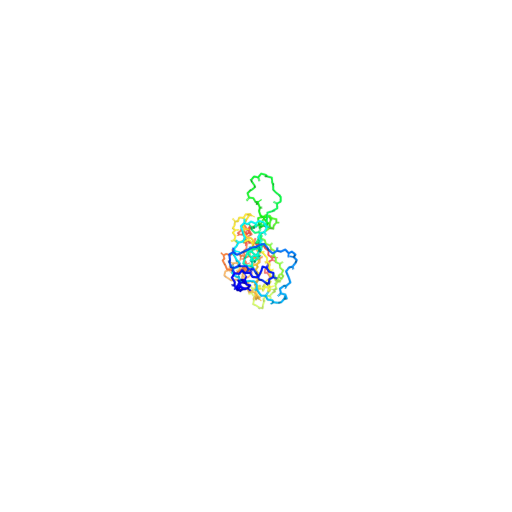 ? -14.151 8.607 0.805 1.00 83.12 117 SER A CA 1
ATOM 869 C C . SER A 1 117 ? -14.268 7.109 0.564 1.00 83.12 117 SER A C 1
ATOM 871 O O . SER A 1 117 ? -13.336 6.365 0.899 1.00 83.12 117 SER A O 1
ATOM 873 N N . PRO A 1 118 ? -15.350 6.643 -0.079 1.00 77.25 118 PRO A N 1
ATOM 874 C CA . PRO A 1 118 ? -15.505 5.237 -0.435 1.00 77.25 118 PRO A CA 1
ATOM 875 C C . PRO A 1 118 ? -14.351 4.690 -1.288 1.00 77.25 118 PRO A C 1
ATOM 877 O O . PRO A 1 118 ? -14.038 3.508 -1.194 1.00 77.25 118 PRO A O 1
ATOM 880 N N . ASN A 1 119 ? -13.686 5.546 -2.069 1.00 80.62 119 ASN A N 1
ATOM 881 C CA . ASN A 1 119 ? -12.511 5.241 -2.895 1.00 80.62 119 ASN A CA 1
ATOM 882 C C . ASN A 1 119 ? -11.192 5.790 -2.310 1.00 80.62 119 ASN A C 1
ATOM 884 O O . ASN A 1 119 ? -10.215 5.961 -3.034 1.00 80.62 119 ASN A O 1
ATOM 888 N N . GLY A 1 120 ? -11.156 6.117 -1.016 1.00 86.19 120 GLY A N 1
ATOM 889 C CA . GLY A 1 120 ? -9.945 6.608 -0.366 1.00 86.19 120 GLY A CA 1
ATOM 890 C C . GLY A 1 120 ? -8.794 5.604 -0.446 1.00 86.19 120 GLY A C 1
ATOM 891 O O . GLY A 1 120 ? -9.012 4.393 -0.393 1.00 86.19 120 GLY A O 1
ATOM 892 N N . LEU A 1 121 ? -7.560 6.109 -0.541 1.00 88.62 121 LEU A N 1
ATOM 893 C CA . LEU A 1 121 ? -6.374 5.261 -0.639 1.00 88.62 121 LEU A CA 1
ATOM 894 C C . LEU A 1 121 ? -6.251 4.363 0.596 1.00 88.62 121 LEU A C 1
ATOM 896 O O . LEU A 1 121 ? -6.140 4.842 1.728 1.00 88.62 121 LEU A O 1
ATOM 900 N N . THR A 1 122 ? -6.210 3.058 0.365 1.00 88.75 122 THR A N 1
ATOM 901 C CA . THR A 1 122 ? -6.017 2.062 1.413 1.00 88.75 122 THR A CA 1
ATOM 902 C C . THR A 1 122 ? -4.529 1.848 1.655 1.00 88.75 122 THR A C 1
ATOM 904 O O . THR A 1 122 ? -3.781 1.542 0.728 1.00 88.75 122 THR A O 1
ATOM 907 N N . ARG A 1 123 ? -4.077 1.982 2.905 1.00 88.50 123 ARG A N 1
ATOM 908 C CA . ARG A 1 123 ? -2.673 1.773 3.284 1.00 88.50 123 ARG A CA 1
ATOM 909 C C . ARG A 1 123 ? -2.523 0.705 4.349 1.00 88.50 123 ARG A C 1
ATOM 911 O O . ARG A 1 123 ? -3.334 0.612 5.267 1.00 88.50 123 ARG A O 1
ATOM 918 N N . SER A 1 124 ? -1.446 -0.068 4.242 1.00 89.38 124 SER A N 1
ATOM 919 C CA . SER A 1 124 ? -1.007 -0.970 5.304 1.00 89.38 124 SER A CA 1
ATOM 920 C C . SER A 1 124 ? -0.451 -0.184 6.486 1.00 89.38 124 SER A C 1
ATOM 922 O O . SER A 1 124 ? 0.252 0.810 6.293 1.00 89.38 124 SER A O 1
ATOM 924 N N . PHE A 1 125 ? -0.689 -0.666 7.699 1.00 89.50 125 PHE A N 1
ATOM 925 C CA . PHE A 1 125 ? -0.144 -0.076 8.912 1.00 89.50 125 PHE A CA 1
ATOM 926 C C . PHE A 1 125 ? 0.225 -1.133 9.947 1.00 89.50 125 PHE A C 1
ATOM 928 O O . PHE A 1 125 ? -0.373 -2.208 10.004 1.00 89.50 125 PHE A O 1
ATOM 935 N N . ASN A 1 126 ? 1.179 -0.766 10.802 1.00 89.25 126 ASN A N 1
ATOM 936 C CA . ASN A 1 126 ? 1.563 -1.518 11.988 1.00 89.25 126 ASN A CA 1
ATOM 937 C C . ASN A 1 126 ? 1.464 -0.581 13.192 1.00 89.25 126 ASN A C 1
ATOM 939 O O . ASN A 1 126 ? 2.056 0.500 13.164 1.00 89.25 126 ASN A O 1
ATOM 943 N N . TRP A 1 127 ? 0.782 -1.004 14.255 1.00 87.50 127 TRP A N 1
ATOM 944 C CA . TRP A 1 127 ? 0.925 -0.383 15.570 1.00 87.50 127 TRP A CA 1
ATOM 945 C C . TRP A 1 127 ? 1.710 -1.358 16.464 1.00 87.50 127 TRP A C 1
ATOM 947 O O . TRP A 1 127 ? 1.197 -2.399 16.878 1.00 87.50 127 TRP A O 1
ATOM 957 N N . PRO A 1 128 ? 3.004 -1.087 16.707 1.00 80.81 128 PRO A N 1
ATOM 958 C CA . PRO A 1 128 ? 3.920 -2.093 17.246 1.00 80.81 128 PRO A CA 1
ATOM 959 C C . PRO A 1 128 ? 3.736 -2.356 18.746 1.00 80.81 128 PRO A C 1
ATOM 961 O O . PRO A 1 128 ? 4.224 -3.361 19.252 1.00 80.81 128 PRO A O 1
ATOM 964 N N . ASN A 1 129 ? 3.041 -1.465 19.454 1.00 84.88 129 ASN A N 1
ATOM 965 C CA . ASN A 1 129 ? 2.930 -1.485 20.907 1.00 84.88 129 ASN A CA 1
ATOM 966 C C . ASN A 1 129 ? 1.483 -1.704 21.344 1.00 84.88 129 ASN A C 1
ATOM 968 O O . ASN A 1 129 ? 0.554 -1.248 20.677 1.00 84.88 129 ASN A O 1
ATOM 972 N N . THR A 1 130 ? 1.299 -2.327 22.508 1.00 84.75 130 THR A N 1
ATOM 973 C CA . THR A 1 130 ? 0.011 -2.311 23.207 1.00 84.75 130 THR A CA 1
ATOM 974 C C . THR A 1 130 ? -0.328 -0.878 23.607 1.00 84.75 130 THR A C 1
ATOM 976 O O . THR A 1 130 ? 0.469 -0.202 24.258 1.00 84.75 130 THR A O 1
ATOM 979 N N . ILE A 1 131 ? -1.517 -0.420 23.228 1.00 85.31 131 ILE A N 1
ATOM 980 C CA . ILE A 1 131 ? -2.009 0.926 23.513 1.00 85.31 131 ILE A CA 1
ATOM 981 C C . ILE A 1 131 ? -3.015 0.859 24.658 1.00 85.31 131 ILE A C 1
ATOM 983 O O . ILE A 1 131 ? -3.892 -0.006 24.680 1.00 85.31 131 ILE A O 1
ATOM 987 N N . ILE A 1 132 ? -2.886 1.778 25.614 1.00 82.88 132 ILE A N 1
ATOM 988 C CA . ILE A 1 132 ? -3.893 1.980 26.654 1.00 82.88 132 ILE A CA 1
ATOM 989 C C . ILE A 1 132 ? -4.928 2.957 26.117 1.00 82.88 132 ILE A C 1
ATOM 991 O O . ILE A 1 132 ? -4.602 4.106 25.824 1.00 82.88 132 ILE A O 1
ATOM 995 N N . VAL A 1 133 ? -6.168 2.497 25.999 1.00 79.94 133 VAL A N 1
ATOM 996 C CA . VAL A 1 133 ? -7.300 3.331 25.604 1.00 79.94 133 VAL A CA 1
ATOM 997 C C . VAL A 1 133 ? -8.089 3.657 26.866 1.00 79.94 133 VAL A C 1
ATOM 999 O O . VAL A 1 133 ? -8.643 2.763 27.512 1.00 79.94 133 VAL A O 1
ATOM 1002 N N . ALA A 1 134 ? -8.090 4.936 27.239 1.00 70.69 134 ALA A N 1
ATOM 1003 C CA . ALA A 1 134 ? -9.004 5.466 28.244 1.00 70.69 134 ALA A CA 1
ATOM 1004 C C . ALA A 1 134 ? -10.408 5.610 27.630 1.00 70.69 134 ALA A C 1
ATOM 1006 O O . ALA A 1 134 ? -10.533 5.756 26.412 1.00 70.69 134 ALA A O 1
ATOM 1007 N N . GLY A 1 135 ? -11.454 5.547 28.459 1.00 61.69 135 GLY A N 1
ATOM 1008 C CA . GLY A 1 135 ? -12.837 5.770 28.018 1.00 61.69 135 GLY A CA 1
ATOM 1009 C C . GLY A 1 135 ? -13.027 7.098 27.270 1.00 61.69 135 GLY A C 1
ATOM 1010 O O . GLY A 1 135 ? -12.199 8.003 27.364 1.00 61.69 135 GLY A O 1
ATOM 1011 N N . ALA A 1 136 ? -14.121 7.203 26.511 1.00 54.56 136 ALA A N 1
ATOM 1012 C CA . ALA A 1 136 ? -14.420 8.354 25.648 1.00 54.56 136 ALA A CA 1
ATOM 1013 C C . ALA A 1 136 ? -14.525 9.697 26.400 1.00 54.56 136 ALA A C 1
ATOM 1015 O O . ALA A 1 136 ? -14.325 10.761 25.814 1.00 54.56 136 ALA A O 1
ATOM 1016 N N . LEU A 1 137 ? -14.835 9.640 27.697 1.00 51.84 137 LEU A N 1
ATOM 1017 C CA . LEU A 1 137 ? -14.873 10.777 28.607 1.00 51.84 137 LEU A CA 1
ATOM 1018 C C . LEU A 1 137 ? -13.616 10.795 29.495 1.00 51.84 137 LEU A C 1
ATOM 1020 O O . LEU A 1 137 ? -13.099 9.734 29.862 1.00 51.84 137 LEU A O 1
ATOM 1024 N N . PRO A 1 138 ? -13.120 11.985 29.886 1.00 42.25 138 PRO A N 1
ATOM 1025 C CA . PRO A 1 138 ? -12.037 12.093 30.853 1.00 42.25 138 PRO A CA 1
ATOM 1026 C C . PRO A 1 138 ? -12.513 11.539 32.198 1.00 42.25 138 PRO A C 1
ATOM 1028 O O . PRO A 1 138 ? -13.231 12.202 32.940 1.00 42.25 138 PRO A O 1
ATOM 1031 N N . GLY A 1 139 ? -12.123 10.298 32.485 1.00 50.78 139 GLY A N 1
ATOM 1032 C CA . GLY A 1 139 ? -12.530 9.599 33.697 1.00 50.78 139 GLY A CA 1
ATOM 1033 C C . GLY A 1 139 ? -13.075 8.198 33.471 1.00 50.78 139 GLY A C 1
ATOM 1034 O O . GLY A 1 139 ? -13.989 7.825 34.189 1.00 50.78 139 GLY A O 1
ATOM 1035 N N . ASN A 1 140 ? -12.429 7.401 32.609 1.00 54.22 140 ASN A N 1
ATOM 1036 C CA . ASN A 1 140 ? -12.439 5.937 32.694 1.00 54.22 140 ASN A CA 1
ATOM 1037 C C . ASN A 1 140 ? -13.720 5.243 32.145 1.00 54.22 140 ASN A C 1
ATOM 1039 O O . ASN A 1 140 ? -14.826 5.748 32.267 1.00 54.22 140 ASN A O 1
ATOM 1043 N N . ILE A 1 141 ? -13.583 4.044 31.554 1.00 60.56 141 ILE A N 1
ATOM 1044 C CA . ILE A 1 141 ? -14.688 3.106 31.247 1.00 60.56 141 ILE A CA 1
ATOM 1045 C C . ILE A 1 141 ? -15.267 2.590 32.580 1.00 60.56 141 ILE A C 1
ATOM 1047 O O . ILE A 1 141 ? -14.917 1.509 33.051 1.00 60.56 141 ILE A O 1
ATOM 1051 N N . ILE A 1 142 ? -16.068 3.412 33.251 1.00 58.00 142 ILE A N 1
ATOM 1052 C CA . ILE A 1 142 ? -16.742 3.113 34.533 1.00 58.00 142 ILE A CA 1
ATOM 1053 C C . ILE A 1 142 ? -18.222 3.495 34.506 1.00 58.00 142 ILE A C 1
ATOM 1055 O O . ILE A 1 142 ? -18.966 3.192 35.433 1.00 58.00 142 ILE A O 1
ATOM 1059 N N . ASP A 1 143 ? -18.671 4.128 33.432 1.00 62.03 143 ASP A N 1
ATOM 1060 C CA . ASP A 1 143 ? -19.987 4.731 33.260 1.00 62.03 143 ASP A CA 1
ATOM 1061 C C . ASP A 1 143 ? -21.127 3.720 33.032 1.00 62.03 143 ASP A C 1
ATOM 1063 O O . ASP A 1 143 ? -22.273 4.123 32.864 1.00 62.03 143 ASP A O 1
ATOM 1067 N N . LYS A 1 144 ? -20.861 2.402 33.062 1.00 67.88 144 LYS A N 1
ATOM 1068 C CA . LYS A 1 144 ? -21.801 1.323 32.660 1.00 67.88 144 LYS A CA 1
ATOM 1069 C C . LYS A 1 144 ? -22.384 1.507 31.250 1.00 67.88 144 LYS A C 1
ATOM 1071 O O . LYS A 1 144 ? -23.264 0.750 30.837 1.00 67.88 144 LYS A O 1
ATOM 1076 N N . GLU A 1 145 ? -21.871 2.471 30.492 1.00 73.25 145 GLU A N 1
ATOM 1077 C CA . GLU A 1 145 ? -22.242 2.724 29.114 1.00 73.25 145 GLU A CA 1
ATOM 1078 C C . GLU A 1 145 ? -21.367 1.901 28.166 1.00 73.25 145 GLU A C 1
ATOM 1080 O O . GLU A 1 145 ? -20.245 1.478 28.476 1.00 73.25 145 GLU A O 1
ATOM 1085 N N . THR A 1 146 ? -21.912 1.622 26.982 1.00 81.06 146 THR A N 1
ATOM 1086 C CA . THR A 1 146 ? -21.186 0.866 25.962 1.00 81.06 146 THR A CA 1
ATOM 1087 C C . THR A 1 146 ? -20.158 1.763 25.292 1.00 81.06 146 THR A C 1
ATOM 1089 O O . THR A 1 146 ? -20.507 2.685 24.564 1.00 81.06 146 THR A O 1
ATOM 1092 N N . ASN A 1 147 ? -18.886 1.439 25.487 1.00 82.44 147 ASN A N 1
ATOM 1093 C CA . ASN A 1 147 ? -17.764 2.087 24.835 1.00 82.44 147 ASN A CA 1
ATOM 1094 C C . ASN A 1 147 ? -17.377 1.287 23.582 1.00 82.44 147 ASN A C 1
ATOM 1096 O O . ASN A 1 147 ? -17.057 0.097 23.652 1.00 82.44 147 ASN A O 1
ATOM 1100 N N . TYR A 1 148 ? -17.403 1.930 22.419 1.00 86.56 148 TYR A N 1
ATOM 1101 C CA . TYR A 1 148 ? -16.940 1.359 21.160 1.00 86.56 148 TYR A CA 1
ATOM 1102 C C . TYR A 1 148 ? -15.451 1.625 21.000 1.00 86.56 148 TYR A C 1
ATOM 1104 O O . TYR A 1 148 ? -15.031 2.779 20.943 1.00 86.56 148 TYR A O 1
ATOM 1112 N N . ILE A 1 149 ? -14.664 0.557 20.893 1.00 86.81 149 ILE A N 1
ATOM 1113 C CA . ILE A 1 149 ? -13.237 0.650 20.594 1.00 86.81 149 ILE A CA 1
ATOM 1114 C C . ILE A 1 149 ? -13.078 0.572 19.083 1.00 86.81 149 ILE A C 1
ATOM 1116 O O . ILE A 1 149 ? -13.513 -0.402 18.463 1.00 86.81 149 ILE A O 1
ATOM 1120 N N . TYR A 1 150 ? -12.480 1.592 18.482 1.00 87.38 150 TYR A N 1
ATOM 1121 C CA . TYR A 1 150 ? -12.296 1.699 17.038 1.00 87.38 150 TYR A CA 1
ATOM 1122 C C . TYR A 1 150 ? -10.871 2.112 16.701 1.00 87.38 150 TYR A C 1
ATOM 1124 O O . TYR A 1 150 ? -10.189 2.731 17.513 1.00 87.38 150 TYR A O 1
ATOM 1132 N N . ILE A 1 151 ? -10.410 1.742 15.511 1.00 87.88 151 ILE A N 1
ATOM 1133 C CA . ILE A 1 151 ? -9.171 2.280 14.954 1.00 87.88 151 ILE A CA 1
ATOM 1134 C C . ILE A 1 151 ? -9.514 3.540 14.177 1.00 87.88 151 ILE A C 1
ATOM 1136 O O . ILE A 1 151 ? -10.443 3.521 13.374 1.00 87.88 151 ILE A O 1
ATOM 1140 N N . ASP A 1 152 ? -8.749 4.602 14.407 1.00 86.81 152 ASP A N 1
ATOM 1141 C CA . ASP A 1 152 ? -8.856 5.863 13.684 1.00 86.81 152 ASP A CA 1
ATOM 1142 C C . ASP A 1 152 ? -7.536 6.204 13.001 1.00 86.81 152 ASP A C 1
ATOM 1144 O O . ASP A 1 152 ? -6.469 6.214 13.629 1.00 86.81 152 ASP A O 1
ATOM 1148 N N . TYR A 1 153 ? -7.627 6.534 11.717 1.00 82.31 153 TYR A N 1
ATOM 1149 C CA . TYR A 1 153 ? -6.596 7.277 11.021 1.00 82.31 153 TYR A CA 1
ATOM 1150 C C . TYR A 1 153 ? -7.000 8.754 10.932 1.00 82.31 153 TYR A C 1
ATOM 1152 O O . TYR A 1 153 ? -7.588 9.184 9.940 1.00 82.31 153 TYR A O 1
ATOM 1160 N N . SER A 1 154 ? -6.627 9.565 11.928 1.00 71.25 154 SER A N 1
ATOM 1161 C CA . SER A 1 154 ? -6.787 11.027 11.867 1.00 71.25 154 SER A CA 1
ATOM 1162 C C . SER A 1 154 ? -5.554 11.713 11.259 1.00 71.25 154 SER A C 1
ATOM 1164 O O . SER A 1 154 ? -5.699 12.660 10.489 1.00 71.25 154 SER A O 1
ATOM 1166 N N . ALA A 1 155 ? -4.353 11.196 11.555 1.00 63.81 155 ALA A N 1
ATOM 1167 C CA . ALA A 1 155 ? -3.066 11.512 10.922 1.00 63.81 155 ALA A CA 1
ATOM 1168 C C . ALA A 1 155 ? -1.980 10.532 11.422 1.00 63.81 155 ALA A C 1
ATOM 1170 O O . ALA A 1 155 ? -1.997 10.150 12.590 1.00 63.81 155 ALA A O 1
ATOM 1171 N N . GLY A 1 156 ? -0.998 10.171 10.588 1.00 78.88 156 GLY A N 1
ATOM 1172 C CA . GLY A 1 156 ? 0.164 9.379 11.026 1.00 78.88 156 GLY A CA 1
ATOM 1173 C C . GLY A 1 156 ? -0.098 7.871 11.120 1.00 78.88 156 GLY A C 1
ATOM 1174 O O . GLY A 1 156 ? -0.575 7.271 10.169 1.00 78.88 156 GLY A O 1
ATOM 1175 N N . VAL A 1 157 ? 0.274 7.222 12.224 1.00 81.00 157 VAL A N 1
ATOM 1176 C CA . VAL A 1 157 ? 0.013 5.782 12.418 1.00 81.00 157 VAL A CA 1
ATOM 1177 C C . VAL A 1 157 ? -1.395 5.618 13.002 1.00 81.00 157 VAL A C 1
ATOM 1179 O O . VAL A 1 157 ? -1.695 6.306 13.977 1.00 81.00 157 VAL A O 1
ATOM 1182 N N . PRO A 1 158 ? -2.257 4.737 12.458 1.00 86.44 158 PRO A N 1
ATOM 1183 C CA . PRO A 1 158 ? -3.575 4.489 13.035 1.00 86.44 158 PRO A CA 1
ATOM 1184 C C . PRO A 1 158 ? -3.482 4.048 14.496 1.00 86.44 158 PRO A C 1
ATOM 1186 O O . PRO A 1 158 ? -2.645 3.212 14.847 1.00 86.44 158 PRO A O 1
ATOM 1189 N N . VAL A 1 159 ? -4.359 4.595 15.336 1.00 84.12 159 VAL A N 1
ATOM 1190 C CA . VAL A 1 159 ? -4.387 4.322 16.779 1.00 84.12 159 VAL A CA 1
ATOM 1191 C C . VAL A 1 159 ? -5.780 3.893 17.233 1.00 84.12 159 VAL A C 1
ATOM 1193 O O . VAL A 1 159 ? -6.777 4.378 16.691 1.00 84.12 159 VAL A O 1
ATOM 1196 N N . PRO A 1 160 ? -5.879 3.002 18.234 1.00 86.31 160 PRO A N 1
ATOM 1197 C CA . PRO A 1 160 ? -7.155 2.672 18.843 1.00 86.31 160 PRO A CA 1
ATOM 1198 C C . PRO A 1 160 ? -7.658 3.828 19.720 1.00 86.31 160 PRO A C 1
ATOM 1200 O O . PRO A 1 160 ? -6.901 4.414 20.496 1.00 86.31 160 PRO A O 1
ATOM 1203 N N . LYS A 1 161 ? -8.949 4.137 19.605 1.00 86.12 161 LYS A N 1
ATOM 1204 C CA . LYS A 1 161 ? -9.682 5.157 20.366 1.00 86.12 161 LYS A CA 1
ATOM 1205 C C . LYS A 1 161 ? -11.002 4.584 20.892 1.00 86.12 161 LYS A C 1
ATOM 1207 O O . LYS A 1 161 ? -11.434 3.514 20.460 1.00 86.12 161 LYS A O 1
ATOM 1212 N N . ALA A 1 162 ? -11.635 5.297 21.824 1.00 85.44 162 ALA A N 1
ATOM 1213 C CA . ALA A 1 162 ? -12.939 4.950 22.385 1.00 85.44 162 ALA A CA 1
ATOM 1214 C C . ALA A 1 162 ? -13.965 6.070 22.152 1.00 85.44 162 ALA A C 1
ATOM 1216 O O . ALA A 1 162 ? -13.619 7.249 22.179 1.00 85.44 162 ALA A O 1
ATOM 1217 N N . THR A 1 163 ? -15.224 5.697 21.915 1.00 84.00 163 THR A N 1
ATOM 1218 C CA . THR A 1 163 ? -16.383 6.609 21.873 1.00 84.00 163 THR A CA 1
ATOM 1219 C C . THR A 1 163 ? -17.605 5.915 22.476 1.00 84.00 163 THR A C 1
ATOM 1221 O O . THR A 1 163 ? -17.757 4.702 22.317 1.00 84.00 163 THR A O 1
ATOM 1224 N N . THR A 1 164 ? -18.474 6.648 23.168 1.00 84.38 164 THR A N 1
ATOM 1225 C CA . THR A 1 164 ? -19.782 6.139 23.626 1.00 84.38 164 THR A CA 1
ATOM 1226 C C . THR A 1 164 ? -20.858 6.279 22.548 1.00 84.38 164 THR A C 1
ATOM 1228 O O . THR A 1 164 ? -21.823 5.517 22.524 1.00 84.38 164 THR A O 1
ATOM 1231 N N . ASP A 1 165 ? -20.661 7.186 21.588 1.00 84.62 165 ASP A N 1
ATOM 1232 C CA . ASP A 1 165 ? -21.593 7.418 20.491 1.00 84.62 165 ASP A CA 1
ATOM 1233 C C . ASP A 1 165 ? -21.125 6.715 19.212 1.00 84.62 165 ASP A C 1
ATOM 1235 O O . ASP A 1 165 ? -20.150 7.113 18.568 1.00 84.62 165 ASP A O 1
ATOM 1239 N N . ARG A 1 166 ? -21.854 5.675 18.792 1.00 82.81 166 ARG A N 1
ATOM 1240 C CA . ARG A 1 166 ? -21.546 4.935 17.560 1.00 82.81 166 ARG A CA 1
ATOM 1241 C C . ARG A 1 166 ? -21.698 5.779 16.293 1.00 82.81 166 ARG A C 1
ATOM 1243 O O . ARG A 1 166 ? -21.059 5.457 15.298 1.00 82.81 166 ARG A O 1
ATOM 1250 N N . THR A 1 167 ? -22.517 6.828 16.307 1.00 86.25 167 THR A N 1
ATOM 1251 C CA . THR A 1 167 ? -22.755 7.676 15.127 1.00 86.25 167 THR A CA 1
ATOM 1252 C C . THR A 1 167 ? -21.551 8.550 14.783 1.00 86.25 167 THR A C 1
ATOM 1254 O O . THR A 1 167 ? -21.422 8.996 13.648 1.00 86.25 167 THR A O 1
ATOM 1257 N N . THR A 1 168 ? -20.632 8.728 15.737 1.00 84.44 168 THR A N 1
ATOM 1258 C CA . THR A 1 168 ? -19.375 9.461 15.534 1.00 84.44 168 THR A CA 1
ATOM 1259 C C . THR A 1 168 ? -18.303 8.647 14.805 1.00 84.44 168 THR A C 1
ATOM 1261 O O . THR A 1 168 ? -17.320 9.221 14.343 1.00 84.44 168 THR A O 1
ATOM 1264 N N . ILE A 1 169 ? -18.480 7.324 14.688 1.00 84.12 169 ILE A N 1
ATOM 1265 C CA . ILE A 1 169 ? -17.562 6.443 13.959 1.00 84.12 169 ILE A CA 1
ATOM 1266 C C . ILE A 1 169 ? -17.961 6.457 12.485 1.00 84.12 169 ILE A C 1
ATOM 1268 O O . ILE A 1 169 ? -18.976 5.870 12.104 1.00 84.12 169 ILE A O 1
ATOM 1272 N N . GLU A 1 170 ? -17.147 7.101 11.656 1.00 84.75 170 GLU A N 1
ATOM 1273 C CA . GLU A 1 170 ? -17.315 7.039 10.204 1.00 84.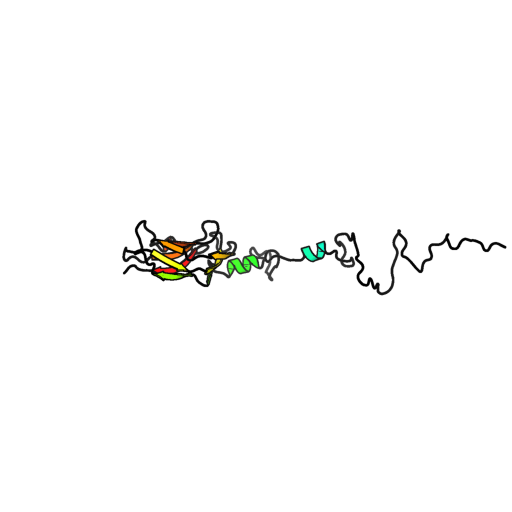75 170 GLU A CA 1
ATOM 1274 C C . GLU A 1 170 ? -16.871 5.669 9.644 1.00 84.75 170 GLU A C 1
ATOM 1276 O O . GLU A 1 170 ? -16.211 4.887 10.324 1.00 84.75 170 GLU A O 1
ATOM 1281 N N . LEU A 1 171 ? -17.324 5.308 8.440 1.00 83.44 171 LEU A N 1
ATOM 1282 C CA . LEU A 1 171 ? -17.211 3.938 7.906 1.00 83.44 171 LEU A CA 1
ATOM 1283 C C . LEU A 1 171 ? -16.147 3.776 6.810 1.00 83.44 171 LEU A C 1
ATOM 1285 O O . LEU A 1 171 ? -16.072 2.720 6.184 1.00 83.44 171 LEU A O 1
ATOM 1289 N N . ASN A 1 172 ? -15.348 4.806 6.556 1.00 84.50 172 ASN A N 1
ATOM 1290 C CA . ASN A 1 172 ? -14.323 4.853 5.521 1.00 84.50 172 ASN A CA 1
ATOM 1291 C C . ASN A 1 172 ? -12.898 4.822 6.106 1.00 84.50 172 ASN A C 1
ATOM 1293 O O . ASN A 1 172 ? -12.115 3.983 5.674 1.00 84.50 172 ASN A O 1
ATOM 1297 N N . ARG A 1 173 ? -12.539 5.663 7.086 1.00 86.62 173 ARG A N 1
ATOM 1298 C CA . ARG A 1 173 ? -11.199 5.703 7.737 1.00 86.62 173 ARG A CA 1
ATOM 1299 C C . ARG A 1 173 ? -11.207 5.182 9.171 1.00 86.62 173 ARG A C 1
ATOM 1301 O O . ARG A 1 173 ? -10.169 5.213 9.838 1.00 86.62 173 ARG A O 1
ATOM 1308 N N . MET A 1 174 ? -12.353 4.712 9.646 1.00 88.62 174 MET A N 1
ATOM 1309 C CA . MET A 1 174 ? -12.529 4.156 10.973 1.00 88.62 174 MET A CA 1
ATOM 1310 C C . MET A 1 174 ? -13.265 2.824 10.886 1.00 88.62 174 MET A C 1
ATOM 1312 O O . MET A 1 174 ? -14.147 2.605 10.057 1.00 88.62 174 MET A O 1
ATOM 1316 N N . PHE A 1 175 ? -12.907 1.900 11.771 1.00 87.06 175 PHE A N 1
ATOM 1317 C CA . PHE A 1 175 ? -13.674 0.671 11.964 1.00 87.06 175 PHE A CA 1
ATOM 1318 C C . PHE A 1 175 ? -13.594 0.208 13.412 1.00 87.06 175 PHE A C 1
ATOM 1320 O O . PHE A 1 175 ? -12.603 0.402 14.116 1.00 87.06 175 PHE A O 1
ATOM 1327 N N . THR A 1 176 ? -14.675 -0.418 13.865 1.00 88.44 176 THR A N 1
ATOM 1328 C CA . THR A 1 176 ? -14.823 -0.880 15.246 1.00 88.44 176 THR A CA 1
ATOM 1329 C C . THR A 1 176 ? -14.123 -2.224 15.447 1.00 88.44 176 THR A C 1
ATOM 1331 O O . THR A 1 176 ? -14.374 -3.165 14.700 1.00 88.44 176 THR A O 1
ATOM 1334 N N . LEU A 1 177 ? -13.302 -2.329 16.491 1.00 87.81 177 LEU A N 1
ATOM 1335 C CA . LEU A 1 177 ? -12.715 -3.586 16.963 1.00 87.81 177 LEU A CA 1
ATOM 1336 C C . LEU A 1 177 ? -13.674 -4.354 17.873 1.00 87.81 177 LEU A C 1
ATOM 1338 O O . LEU A 1 177 ? -13.773 -5.575 17.794 1.00 87.81 177 LEU A O 1
ATOM 1342 N N . GLY A 1 178 ? -14.388 -3.643 18.746 1.00 86.75 178 GLY A N 1
ATOM 1343 C CA . GLY A 1 178 ? -15.288 -4.268 19.703 1.00 86.75 178 GLY A CA 1
ATOM 1344 C C . GLY A 1 178 ? -16.057 -3.270 20.557 1.00 86.75 178 GLY A C 1
ATOM 1345 O O . GLY A 1 178 ? -15.901 -2.055 20.432 1.00 86.75 178 GLY A O 1
ATOM 1346 N N . ARG A 1 179 ? -16.903 -3.818 21.429 1.00 87.69 179 ARG A N 1
ATOM 1347 C CA . ARG A 1 179 ? -17.640 -3.077 22.453 1.00 87.69 179 ARG A CA 1
ATOM 1348 C C . ARG A 1 179 ? -17.137 -3.487 23.831 1.00 87.69 179 ARG A C 1
ATOM 1350 O O . ARG A 1 179 ? -16.909 -4.671 24.066 1.00 87.69 179 ARG A O 1
ATOM 1357 N N . VAL A 1 180 ? -16.998 -2.523 24.726 1.00 84.25 180 VAL A N 1
ATOM 1358 C CA . VAL A 1 180 ? -16.594 -2.736 26.115 1.00 84.25 180 VAL A CA 1
ATOM 1359 C C . VAL A 1 180 ? -17.605 -2.041 27.009 1.00 84.25 180 VAL A C 1
ATOM 1361 O O . VAL A 1 180 ? -18.026 -0.926 26.720 1.00 84.25 180 VAL A O 1
ATOM 1364 N N . VAL A 1 181 ? -18.000 -2.704 28.090 1.00 80.81 181 VAL A N 1
ATOM 1365 C CA . VAL A 1 181 ? -18.883 -2.139 29.112 1.00 80.81 181 VAL A CA 1
ATOM 1366 C C . VAL A 1 181 ? -18.179 -2.287 30.455 1.00 80.81 181 VAL A C 1
ATOM 1368 O O . VAL A 1 181 ? -17.647 -3.359 30.748 1.00 80.81 181 VAL A O 1
ATOM 1371 N N . GLY A 1 182 ? -18.141 -1.210 31.239 1.00 71.69 182 GLY A N 1
ATOM 1372 C CA . GLY A 1 182 ? -17.632 -1.251 32.610 1.00 71.69 182 GLY A CA 1
ATOM 1373 C C . GLY A 1 182 ? -18.569 -2.059 33.512 1.00 71.69 182 GLY A C 1
ATOM 1374 O O . GLY A 1 182 ? -19.786 -1.878 33.446 1.00 71.69 182 GLY A O 1
ATOM 1375 N N . GLY A 1 183 ? -17.996 -2.961 34.312 1.00 63.91 183 GLY A N 1
ATOM 1376 C CA . GLY A 1 183 ? -18.699 -3.721 35.354 1.00 63.91 183 GLY A CA 1
ATOM 1377 C C . GLY A 1 183 ? -18.836 -2.945 36.654 1.00 63.91 183 GLY A C 1
ATOM 1378 O O . GLY A 1 183 ? -17.917 -2.151 36.954 1.00 63.91 183 GLY A O 1
#

Mean predicted aligned error: 11.96 Å

Organism: NCBI:txid412755

Secondary structure (DSSP, 8-state):
------TTSS--TTTS--TT-----S----TTPPP--PPPP-STTSPPPHHHHHTT---GGG-PPP-SSS-S--SHHHHHHHHS-SEEEEE--EEE-SSTTEEEE--EEEEEESSSSTTPPEEEEEE-SPEEEE-SSSS-TTSSSEEEEEEE-SSSS-EEEEES-GGGS-SSSEEEEEEEE--

Radius of gyration: 32.38 Å; Cα contacts (8 Å, |Δi|>4): 298; chains: 1; bounding box: 80×27×96 Å

pLDDT: mean 81.66, std 11.92, range [42.25, 95.0]

Foldseek 3Di:
DDPPPPPVPDDPVPPDADPVGDDDDDDDDPPPDDDDDQDDDPDPPGDHDPVNVVVPPDDQQRAFDDDDPDDPQGGNQQVCLQVDKQKDKDAQDWADDPDAQKIKGAWIKIWGFQDLDSRGGIDIATDGGTDIEGEPDPPGLAPQAKWWWKWANPDDGIDIYIDSDPVPARTRGMDTPDIDHHD

Nearest PDB structures (foldseek):
  4m7d-assembly1_C  TM=4.764E-01  e=1.045E+00  Saccharomyces cerevisiae S288C
  3jcm-assembly1_d  TM=4.763E-01  e=1.169E+00  Saccharomyces cerevisiae S288C
  4b54-assembly1_B  TM=3.589E-01  e=1.463E+00  Escherichia coli
  5nxh-assembly1_C  TM=1.433E-01  e=8.823E+00  Tequatrovirus T4

Solvent-accessible surface area (backbone atoms only — not comparable to full-atom values): 11286 Å² total; per-residue (Å²): 141,86,88,74,82,53,81,84,78,50,81,65,83,85,81,61,80,53,94,92,54,77,86,85,79,82,86,84,85,60,89,88,64,84,88,78,91,65,61,77,59,89,53,95,86,50,70,78,26,69,71,56,60,62,66,62,70,71,53,51,79,70,41,63,59,97,72,76,78,93,51,94,65,50,28,45,47,44,51,50,17,59,74,45,70,20,54,50,76,48,70,48,52,78,42,85,40,96,51,87,24,34,34,31,31,38,36,32,37,36,37,35,15,68,36,90,37,76,70,20,62,63,40,77,50,69,36,88,56,67,42,80,32,53,30,62,52,100,76,34,42,62,78,60,49,59,31,38,34,26,40,39,46,88,69,88,70,59,43,73,44,42,34,66,57,71,85,77,59,55,70,25,28,22,48,74,79,48,78,47,64,33,130

Sequence (183 aa):
YAWFLSQALRPNPGIYLPLQGGTMQGNIYMAKHRLLHLPLPTDIQEAASKAYADALILPATQVEPSHIGAATFDDLQDLINNTMSAGRTSGGLIEASSAAGNVKVNLGTGFIKITDSPNGLTRSFNWPNTIIVAGALPGNIIDKETNYIYIDYSAGVPVPKATTDRTTIELNRMFTLGRVVGG